Protein AF-X1PHY5-F1 (afdb_monomer_lite)

Sequence (281 aa):
RLGNITVAYDKQGNPVTTGDLEVGGAMTAWMRNTINPTLCSTVEYQPVMVHAGPFANIAVGQSSIIADRIGLKMFDYHVTESGFAADIGFEKFWNVKCRYSGLKPHVSVLTTTIRALKMHGGGPKVVAGLALPDAYTKEDLGLLEKGLANMLHHINTIRTSGINPVVCINRFHTDTDAEVAMVRKAAEAAGARCAVSTHWADGGDGALELADTVKEACEDSNDFQFLYPMEMKLRERVEKIAKVVYGADGVAWTPEAEAKAKTFESDGKYDEYATMMVKTH

Organism: NCBI:txid412755

Radius of gyration: 21.53 Å; chains: 1; bounding box: 54×42×60 Å

InterPro domains:
  IPR000559 Formate-tetrahydrofolate ligase, FTHFS [PF01268] (1-281)
  IPR027417 P-loop containing nucleoside triphosphate hydrolase [G3DSA:3.40.50.300] (10-232)
  IPR027417 P-loop containing nucleoside triphosphate hydrolase [SSF52540] (1-281)

Structure (mmCIF, N/CA/C/O backbone):
data_AF-X1PHY5-F1
#
_entry.id   AF-X1PHY5-F1
#
loop_
_atom_site.group_PDB
_atom_site.id
_atom_site.type_symbol
_atom_site.label_atom_id
_atom_site.label_alt_id
_atom_site.label_comp_id
_atom_site.label_asym_id
_atom_site.label_entity_id
_atom_site.label_seq_id
_atom_site.pdbx_PDB_ins_code
_atom_site.Cartn_x
_atom_site.Cartn_y
_atom_site.Cartn_z
_atom_site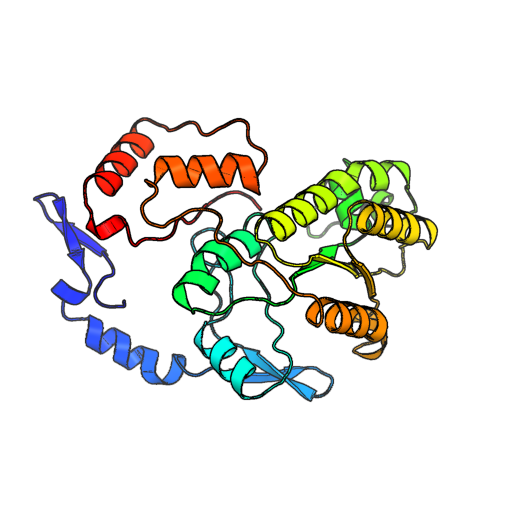.occupancy
_atom_site.B_iso_or_equiv
_atom_site.auth_seq_id
_atom_site.auth_comp_id
_atom_site.auth_asym_id
_atom_site.auth_atom_id
_atom_site.pdbx_PDB_model_num
ATOM 1 N N . ARG A 1 1 ? -20.293 3.542 13.534 1.00 92.69 1 ARG A N 1
ATOM 2 C CA . ARG A 1 1 ? -19.004 4.234 13.263 1.00 92.69 1 ARG A CA 1
ATOM 3 C C . ARG A 1 1 ? -19.095 5.723 13.569 1.00 92.69 1 ARG A C 1
ATOM 5 O O . ARG A 1 1 ? -18.454 6.130 14.519 1.00 92.69 1 ARG A O 1
ATOM 12 N N . LEU A 1 2 ? -19.895 6.513 12.836 1.00 96.75 2 LEU A N 1
ATOM 13 C CA . LEU A 1 2 ? -19.941 7.973 13.028 1.00 96.75 2 LEU A CA 1
ATOM 14 C C . LEU A 1 2 ? -20.319 8.410 14.445 1.00 96.75 2 LEU A C 1
ATOM 16 O O . LEU A 1 2 ? -19.783 9.415 14.872 1.00 96.75 2 LEU A O 1
ATOM 20 N N . GLY A 1 3 ? -21.168 7.664 15.162 1.00 97.25 3 GLY A N 1
ATOM 21 C CA . GLY A 1 3 ? -21.533 7.938 16.562 1.00 97.25 3 GLY A CA 1
ATOM 22 C C . GLY A 1 3 ? -20.483 7.544 17.611 1.00 97.25 3 GLY A C 1
ATOM 23 O O . GLY A 1 3 ? -20.624 7.912 18.765 1.00 97.25 3 GLY A O 1
ATOM 24 N N . ASN A 1 4 ? -19.424 6.824 17.227 1.00 95.12 4 ASN A N 1
ATOM 25 C CA . ASN A 1 4 ? -18.401 6.326 18.159 1.00 95.12 4 ASN A CA 1
ATOM 26 C C . ASN A 1 4 ? -17.113 7.165 18.097 1.00 95.12 4 ASN A C 1
ATOM 28 O O . ASN A 1 4 ? -16.064 6.723 18.558 1.00 95.12 4 ASN A O 1
ATOM 32 N N . ILE A 1 5 ? -17.150 8.331 17.446 1.00 96.56 5 ILE A N 1
ATOM 33 C CA . ILE A 1 5 ? -15.982 9.205 17.338 1.00 96.56 5 ILE A CA 1
ATOM 34 C C . ILE A 1 5 ? -15.863 9.964 18.655 1.00 96.56 5 ILE A C 1
ATOM 36 O O . ILE A 1 5 ? -16.736 10.764 18.979 1.00 96.56 5 ILE A O 1
ATOM 40 N N . THR A 1 6 ? -14.784 9.729 19.397 1.00 95.75 6 THR A N 1
ATOM 41 C CA . THR A 1 6 ? -14.442 10.526 20.580 1.00 95.75 6 THR A CA 1
ATOM 42 C C . THR A 1 6 ? -13.948 11.900 20.143 1.00 95.75 6 THR A C 1
ATOM 44 O O . THR A 1 6 ? -12.991 11.995 19.375 1.00 95.75 6 THR A O 1
ATOM 47 N N . VAL A 1 7 ? -14.584 12.962 20.638 1.00 97.38 7 VAL A N 1
ATOM 48 C CA . VAL A 1 7 ? -14.240 14.357 20.302 1.00 97.38 7 VAL A CA 1
ATOM 49 C C . VAL A 1 7 ? -13.662 15.130 21.484 1.00 97.38 7 VAL A C 1
ATOM 51 O O . VAL A 1 7 ? -12.952 16.111 21.283 1.00 97.38 7 VAL A O 1
ATOM 54 N N . ALA A 1 8 ? -13.943 14.692 22.712 1.00 97.19 8 ALA A N 1
ATOM 55 C CA . ALA A 1 8 ? -13.453 15.314 23.935 1.00 97.19 8 ALA A CA 1
ATOM 56 C C . ALA A 1 8 ? -13.409 14.302 25.089 1.00 97.19 8 ALA A C 1
ATOM 58 O O . ALA A 1 8 ? -13.838 13.157 24.943 1.00 97.19 8 ALA A O 1
ATOM 59 N N . TYR A 1 9 ? -12.909 14.753 26.238 1.00 95.75 9 TYR A N 1
ATOM 60 C CA . TYR A 1 9 ? -13.016 14.055 27.516 1.00 95.75 9 TYR A CA 1
ATOM 61 C C . TYR A 1 9 ? -13.660 14.996 28.537 1.00 95.75 9 TYR A C 1
ATOM 63 O O . TYR A 1 9 ? -13.366 16.195 28.535 1.00 95.75 9 TYR A O 1
ATOM 71 N N . ASP A 1 10 ? -14.555 14.475 29.376 1.00 95.81 10 ASP A N 1
ATOM 72 C CA . ASP A 1 10 ? -15.182 15.254 30.446 1.00 95.81 10 ASP A CA 1
ATOM 73 C C . ASP A 1 10 ? -14.200 15.538 31.606 1.00 95.81 10 ASP A C 1
ATOM 75 O O . ASP A 1 10 ? -13.035 15.131 31.592 1.00 95.81 10 ASP A O 1
ATOM 79 N N . LYS A 1 11 ? -14.659 16.249 32.645 1.00 96.50 11 LYS A N 1
ATOM 80 C CA . LYS A 1 11 ? -13.821 16.585 33.814 1.00 96.50 11 LYS A CA 1
ATOM 81 C C . LYS A 1 11 ? -13.428 15.362 34.652 1.00 96.50 11 LYS A C 1
ATOM 83 O O . LYS A 1 11 ? -12.548 15.476 35.502 1.00 96.50 11 LYS A O 1
ATOM 88 N N . GLN A 1 12 ? -14.092 14.230 34.445 1.00 95.19 12 GLN A N 1
ATOM 89 C CA . GLN A 1 12 ? -13.836 12.950 35.094 1.00 95.19 12 GLN A CA 1
ATOM 90 C C . GLN A 1 12 ? -12.949 12.038 34.227 1.00 95.19 12 GLN A C 1
ATOM 92 O O . GLN A 1 12 ? -12.536 10.979 34.693 1.00 95.19 12 GLN A O 1
ATOM 97 N N . GLY A 1 13 ? -12.608 12.458 33.003 1.00 90.12 13 GLY A N 1
ATOM 98 C CA . GLY A 1 13 ? -11.776 11.711 32.064 1.00 90.12 13 GLY A CA 1
ATOM 99 C C . GLY A 1 13 ? -12.540 10.707 31.197 1.00 90.12 13 GLY A C 1
ATOM 100 O O . GLY A 1 13 ? -11.903 9.920 30.497 1.00 90.12 13 GLY A O 1
ATOM 101 N N . ASN A 1 14 ? -13.877 10.719 31.201 1.00 91.94 14 ASN A N 1
ATOM 102 C CA . ASN A 1 14 ? -14.665 9.843 30.335 1.00 91.94 14 ASN A CA 1
ATOM 103 C C . ASN A 1 14 ? -14.700 10.393 28.902 1.00 91.94 14 ASN A C 1
ATOM 105 O O . ASN A 1 14 ? -14.777 11.612 28.719 1.00 91.94 14 ASN A O 1
ATOM 109 N N . PRO A 1 15 ? -14.655 9.530 27.871 1.00 93.81 15 PRO A N 1
ATOM 110 C CA . PRO A 1 15 ? -14.758 9.971 26.486 1.00 93.81 15 PRO A CA 1
ATOM 111 C C . PRO A 1 15 ? -16.150 10.545 26.199 1.00 93.81 15 PRO A C 1
ATOM 113 O O . PRO A 1 15 ? -17.153 9.918 26.520 1.00 93.81 15 PRO A O 1
ATOM 116 N N . VAL A 1 16 ? -16.195 11.699 25.535 1.00 97.44 16 VAL A N 1
ATOM 117 C CA . VAL A 1 16 ? -17.415 12.278 24.958 1.00 97.44 16 VAL A CA 1
ATOM 118 C C . VAL A 1 16 ? -17.423 11.970 23.468 1.00 97.44 16 VAL A C 1
ATOM 120 O O . VAL A 1 16 ? -16.520 12.383 22.728 1.00 97.44 16 VAL A O 1
ATOM 123 N N . THR A 1 17 ? -18.432 11.230 23.027 1.00 97.56 17 THR A N 1
ATOM 124 C CA . THR A 1 17 ? -18.594 10.794 21.642 1.00 97.56 17 THR A CA 1
ATOM 125 C C . THR A 1 17 ? -19.573 11.669 20.867 1.00 97.56 17 THR A C 1
ATOM 127 O O . THR A 1 17 ? -20.418 12.369 21.416 1.00 97.56 17 THR A O 1
ATOM 130 N N . THR A 1 18 ? -19.503 11.604 19.543 1.00 98.12 18 THR A N 1
ATOM 131 C CA . THR A 1 18 ? -20.517 12.176 18.643 1.00 98.12 18 THR A CA 1
ATOM 132 C C . THR A 1 18 ? -21.921 11.590 18.843 1.00 98.12 18 THR A C 1
ATOM 134 O O . THR A 1 18 ? -22.901 12.230 18.460 1.00 98.12 18 THR A O 1
ATOM 137 N N . GLY A 1 19 ? -22.035 10.385 19.412 1.00 97.62 19 GLY A N 1
ATOM 138 C CA . GLY A 1 19 ? -23.298 9.787 19.841 1.00 97.62 19 GLY A CA 1
ATOM 139 C C . GLY A 1 19 ? -23.888 10.496 21.058 1.00 97.62 19 GLY A C 1
ATOM 140 O O . GLY A 1 19 ? -25.067 10.831 21.030 1.00 97.62 19 GLY A O 1
ATOM 141 N N . ASP A 1 20 ? -23.058 10.816 22.055 1.00 97.69 20 ASP A N 1
ATOM 142 C CA . ASP A 1 20 ? -23.466 11.566 23.258 1.00 97.69 20 ASP A CA 1
ATOM 143 C C . ASP A 1 20 ? -23.930 12.992 22.924 1.00 97.69 20 ASP A C 1
ATOM 145 O O . ASP A 1 20 ? -24.753 13.573 23.624 1.00 97.69 20 ASP A O 1
ATOM 149 N N . LEU A 1 21 ? -23.412 13.554 21.827 1.00 98.00 21 LEU A N 1
ATOM 150 C CA . LEU A 1 21 ? -23.817 14.858 21.294 1.00 98.00 21 LEU A CA 1
ATOM 151 C C . LEU A 1 21 ? -25.035 14.787 20.357 1.00 98.00 21 LEU A C 1
ATOM 153 O O . LEU A 1 21 ? -25.426 15.809 19.802 1.00 98.00 21 LEU A O 1
ATOM 157 N N . GLU A 1 22 ? -25.588 13.596 20.116 1.00 97.88 22 GLU A N 1
ATOM 158 C CA . GLU A 1 22 ? -26.740 13.351 19.234 1.00 97.88 22 GLU A CA 1
ATOM 159 C C . GLU A 1 22 ? -26.558 13.827 17.774 1.00 97.88 22 GLU A C 1
ATOM 161 O O . GLU A 1 22 ? -27.515 13.961 17.011 1.00 97.88 22 GLU A O 1
ATOM 166 N N . VAL A 1 23 ? -25.314 14.022 17.317 1.00 98.00 23 VAL A N 1
ATOM 167 C CA . VAL A 1 23 ? -25.020 14.519 15.956 1.00 98.00 23 VAL A CA 1
ATOM 168 C C . VAL A 1 23 ? -24.783 13.410 14.927 1.00 98.00 23 VAL A C 1
ATOM 170 O O . VAL A 1 23 ? -24.731 13.677 13.725 1.00 98.00 23 VAL A O 1
ATOM 173 N N . GLY A 1 24 ? -24.671 12.148 15.354 1.00 96.56 24 GLY A N 1
ATOM 174 C CA . GLY A 1 24 ? -24.351 11.019 14.467 1.00 96.56 24 GLY A CA 1
ATOM 175 C C . GLY A 1 24 ? -25.337 10.826 13.302 1.00 96.56 24 GLY A C 1
ATOM 176 O O . GLY A 1 24 ? -24.924 10.489 12.188 1.00 96.56 24 GLY A O 1
ATOM 177 N N . GLY A 1 25 ? -26.630 11.087 13.525 1.00 96.88 25 GLY A N 1
ATOM 178 C CA . GLY A 1 25 ? -27.657 11.032 12.478 1.00 96.88 25 GLY A CA 1
ATOM 179 C C . GLY A 1 25 ? -27.473 12.125 11.423 1.00 96.88 25 GLY A C 1
ATOM 180 O O . GLY A 1 25 ? -27.470 11.834 10.226 1.00 96.88 25 GLY A O 1
ATOM 181 N N . ALA A 1 26 ? -27.219 13.362 11.859 1.00 97.56 26 ALA A N 1
ATOM 182 C CA . ALA A 1 26 ? -26.936 14.481 10.965 1.00 97.56 26 ALA A CA 1
ATOM 183 C C . ALA A 1 26 ? -25.662 14.234 10.140 1.00 97.56 26 ALA A C 1
ATOM 185 O O . ALA A 1 26 ? -25.687 14.383 8.920 1.00 97.56 26 ALA A O 1
ATOM 186 N N . MET A 1 27 ? -24.581 13.755 10.768 1.00 97.50 27 MET A N 1
ATOM 187 C CA . MET A 1 27 ? -23.355 13.360 10.058 1.00 97.50 27 MET A CA 1
ATOM 188 C C . MET A 1 27 ? -23.642 12.290 8.995 1.00 97.50 27 MET A C 1
ATOM 190 O O . MET A 1 27 ? -23.140 12.369 7.879 1.00 97.50 27 MET A O 1
ATOM 194 N N . THR A 1 28 ? -24.485 11.304 9.314 1.00 96.94 28 THR A N 1
ATOM 195 C CA . THR A 1 28 ? -24.869 10.247 8.366 1.00 96.94 28 THR A CA 1
ATOM 196 C C . THR A 1 28 ? -25.669 10.806 7.189 1.00 96.94 28 THR A C 1
ATOM 198 O O . THR A 1 28 ? -25.418 10.424 6.047 1.00 96.94 28 THR A O 1
ATOM 201 N N . ALA A 1 29 ? -26.588 11.745 7.436 1.00 97.25 29 ALA A N 1
ATOM 202 C CA . ALA A 1 29 ? -27.369 12.394 6.385 1.00 97.25 29 ALA A CA 1
ATOM 203 C C . ALA A 1 29 ? -26.477 13.135 5.373 1.00 97.25 29 ALA A C 1
ATOM 205 O O . ALA A 1 29 ? -26.705 13.030 4.168 1.00 97.25 29 ALA A O 1
ATOM 206 N N . TRP A 1 30 ? -25.415 13.798 5.843 1.00 95.69 30 TRP A N 1
ATOM 207 C CA . TRP A 1 30 ? -24.410 14.433 4.978 1.00 95.69 30 TRP A CA 1
ATOM 208 C C . TRP A 1 30 ? -23.642 13.430 4.107 1.00 95.69 30 TRP A C 1
ATOM 210 O O . TRP A 1 30 ? -23.270 13.745 2.979 1.00 95.69 30 TRP A O 1
ATOM 220 N N . MET A 1 31 ? -23.446 12.202 4.589 1.00 96.25 31 MET A N 1
ATOM 221 C CA . MET A 1 31 ? -22.749 11.146 3.847 1.00 96.25 31 MET A CA 1
ATOM 222 C C . MET A 1 31 ? -23.646 10.398 2.850 1.00 96.25 31 MET A C 1
ATOM 224 O O . MET A 1 31 ? -23.134 9.574 2.095 1.00 96.25 31 MET A O 1
ATOM 228 N N . ARG A 1 32 ? -24.962 10.665 2.817 1.00 95.25 32 ARG A N 1
ATOM 229 C CA . ARG A 1 32 ? -25.951 9.883 2.047 1.00 95.25 32 ARG A CA 1
ATOM 230 C C . ARG A 1 32 ? -25.576 9.692 0.579 1.00 95.25 32 ARG A C 1
ATOM 232 O O . ARG A 1 32 ? -25.719 8.589 0.066 1.00 95.25 32 ARG A O 1
ATOM 239 N N . ASN A 1 33 ? -25.146 10.754 -0.099 1.00 95.38 33 ASN A N 1
ATOM 240 C CA . ASN A 1 33 ? -24.755 10.666 -1.509 1.00 95.38 33 ASN A CA 1
ATOM 241 C C . ASN A 1 33 ? -23.283 10.272 -1.646 1.00 95.38 33 ASN A C 1
ATOM 243 O O . ASN A 1 33 ? -22.949 9.450 -2.494 1.00 95.38 33 ASN A O 1
ATOM 247 N N . THR A 1 34 ? -22.439 10.805 -0.760 1.00 95.38 34 THR A N 1
ATOM 248 C CA . THR A 1 34 ? -20.987 10.590 -0.710 1.00 95.38 34 THR A CA 1
ATOM 249 C C . THR A 1 34 ? -20.593 9.148 -0.409 1.00 95.38 34 THR A C 1
ATOM 251 O O . THR A 1 34 ? -19.429 8.818 -0.542 1.00 95.38 34 THR A O 1
ATOM 254 N N . ILE A 1 35 ? -21.519 8.288 0.021 1.00 96.06 35 ILE A N 1
ATOM 255 C CA . ILE A 1 35 ? -21.265 6.857 0.228 1.00 96.06 35 ILE A CA 1
ATOM 256 C C . ILE A 1 35 ? -21.181 6.062 -1.087 1.00 96.06 35 ILE A C 1
ATOM 258 O O . ILE A 1 35 ? -20.691 4.931 -1.082 1.00 96.06 35 ILE A O 1
ATOM 262 N N . ASN A 1 36 ? -21.679 6.624 -2.194 1.00 96.62 36 ASN A N 1
ATOM 263 C CA . ASN A 1 36 ? -21.715 5.957 -3.491 1.00 96.62 36 ASN A CA 1
ATOM 264 C C . ASN A 1 36 ? -20.408 6.213 -4.263 1.00 96.62 36 ASN A C 1
ATOM 266 O O . ASN A 1 36 ? -20.057 7.377 -4.479 1.00 96.62 36 ASN A O 1
ATOM 270 N N . PRO A 1 37 ? -19.706 5.163 -4.734 1.00 97.56 37 PRO A N 1
ATOM 271 C CA . PRO A 1 37 ? -18.533 5.333 -5.584 1.00 97.56 37 PRO A CA 1
ATOM 272 C C . PRO A 1 37 ? -18.835 6.094 -6.875 1.00 97.56 37 PRO A C 1
ATOM 274 O O . PRO A 1 37 ? -19.882 5.895 -7.490 1.00 97.56 37 PRO A O 1
ATOM 277 N N . THR A 1 38 ? -17.895 6.937 -7.308 1.00 97.56 38 THR A N 1
ATOM 278 C CA . THR A 1 38 ? -17.984 7.612 -8.608 1.00 97.56 38 THR A CA 1
ATOM 279 C C . THR A 1 38 ? -17.392 6.707 -9.681 1.00 97.56 38 THR A C 1
ATOM 281 O O . THR A 1 38 ? -16.234 6.306 -9.567 1.00 97.56 38 THR A O 1
ATOM 284 N N . LEU A 1 39 ? -18.183 6.379 -10.706 1.00 96.81 39 LEU A N 1
ATOM 285 C CA . LEU A 1 39 ? -17.717 5.634 -11.874 1.00 96.81 39 LEU A CA 1
ATOM 286 C C . LEU A 1 39 ? -17.136 6.605 -12.908 1.00 96.81 39 LEU A C 1
ATOM 288 O O . LEU A 1 39 ? -17.829 7.490 -13.405 1.00 96.81 39 LEU A O 1
ATOM 292 N N . CYS A 1 40 ? -15.869 6.397 -13.225 1.00 97.19 40 CYS A N 1
ATOM 293 C CA . CYS A 1 40 ? -15.086 7.078 -14.245 1.00 97.19 40 CYS A CA 1
ATOM 294 C C . CYS A 1 40 ? -14.574 6.043 -15.261 1.00 97.19 40 CYS A C 1
ATOM 296 O O . CYS A 1 40 ? -14.901 4.855 -15.178 1.00 97.19 40 CYS A O 1
ATOM 298 N N . SER A 1 41 ? -13.726 6.476 -16.192 1.00 97.50 41 SER A N 1
ATOM 299 C CA . SER A 1 41 ? -12.978 5.577 -17.066 1.00 97.50 41 SER A CA 1
ATOM 300 C C . SER A 1 41 ? -11.499 5.945 -17.129 1.00 97.50 41 SER A C 1
ATOM 302 O O . SER A 1 41 ? -11.120 7.090 -16.874 1.00 97.50 41 SER A O 1
ATOM 304 N N . THR A 1 42 ? -10.668 4.975 -17.499 1.00 97.88 42 THR A N 1
ATOM 305 C CA . THR A 1 42 ? -9.303 5.222 -17.981 1.00 97.88 42 THR A CA 1
ATOM 306 C C . THR A 1 42 ? -9.337 5.972 -19.325 1.00 97.88 42 THR A C 1
ATOM 308 O O . THR A 1 42 ? -10.402 6.182 -19.919 1.00 97.88 42 THR A O 1
ATOM 311 N N . VAL A 1 43 ? -8.157 6.335 -19.838 1.00 97.12 43 VAL A N 1
ATOM 312 C CA . VAL A 1 43 ? -7.986 6.886 -21.197 1.00 97.12 43 VAL A CA 1
ATOM 313 C C . VAL A 1 43 ? -8.333 5.885 -22.310 1.00 97.12 43 VAL A C 1
ATOM 315 O O . VAL A 1 43 ? -8.620 6.297 -23.427 1.00 97.12 43 VAL A O 1
ATOM 318 N N . GLU A 1 44 ? -8.364 4.591 -21.987 1.00 97.62 44 GLU A N 1
ATOM 319 C CA . GLU A 1 44 ? -8.729 3.480 -22.878 1.00 97.62 44 GLU A CA 1
ATOM 320 C C . GLU A 1 44 ? -10.127 2.913 -22.567 1.00 97.62 44 GLU A C 1
ATOM 322 O O . GLU A 1 44 ? -10.496 1.828 -23.011 1.00 97.62 44 GLU A O 1
ATOM 327 N N . TYR A 1 45 ? -10.941 3.674 -21.828 1.00 97.12 45 TYR A N 1
ATOM 328 C CA . TYR A 1 45 ? -12.350 3.390 -21.546 1.00 97.12 45 TYR A CA 1
ATOM 329 C C . TYR A 1 45 ? -12.645 2.174 -20.651 1.00 97.12 45 TYR A C 1
ATOM 331 O O . TYR A 1 45 ? -13.808 1.784 -20.522 1.00 97.12 45 TYR A O 1
ATOM 339 N N . GLN A 1 46 ? -11.656 1.612 -19.951 1.00 97.19 46 GLN A N 1
ATOM 340 C CA . GLN A 1 46 ? -11.925 0.649 -18.879 1.00 97.19 46 GLN A CA 1
ATOM 341 C C . GLN A 1 46 ? -12.574 1.359 -17.674 1.00 97.19 46 GLN A C 1
ATOM 343 O O . GLN A 1 46 ? -12.202 2.492 -17.353 1.00 97.19 46 GLN A O 1
ATOM 348 N N . PRO A 1 47 ? -13.544 0.727 -16.991 1.00 97.38 47 PRO A N 1
ATOM 349 C CA . PRO A 1 47 ? -14.256 1.335 -15.870 1.00 97.38 47 PRO A CA 1
ATOM 350 C C . PRO A 1 47 ? -13.350 1.506 -14.643 1.00 97.38 47 PRO A C 1
ATOM 352 O O . PRO A 1 47 ? -12.643 0.583 -14.247 1.00 97.38 47 PRO A O 1
ATOM 355 N N . VAL A 1 48 ? -13.419 2.673 -13.996 1.00 97.94 48 VAL A N 1
ATOM 356 C CA . VAL A 1 48 ? -12.646 2.996 -12.784 1.00 97.94 48 VAL A CA 1
ATOM 357 C C . VAL A 1 48 ? -13.572 3.547 -11.712 1.00 97.94 48 VAL A C 1
ATOM 359 O O . VAL A 1 48 ? -14.302 4.504 -11.950 1.00 97.94 48 VAL A O 1
ATOM 362 N N . MET A 1 49 ? -13.519 2.993 -10.503 1.00 97.56 49 MET A N 1
ATOM 363 C CA . MET A 1 49 ? -14.219 3.562 -9.351 1.00 97.56 49 MET A CA 1
ATOM 364 C C . MET A 1 49 ? -13.285 4.453 -8.535 1.00 97.56 49 MET A C 1
ATOM 366 O O . MET A 1 49 ? -12.312 3.974 -7.958 1.00 97.56 49 MET A O 1
ATOM 370 N N . VAL A 1 50 ? -13.621 5.738 -8.424 1.00 97.94 50 VAL A N 1
ATOM 371 C CA . VAL A 1 50 ? -12.913 6.697 -7.564 1.00 97.94 50 VAL A CA 1
ATOM 372 C C . VAL A 1 50 ? -13.775 6.988 -6.342 1.00 97.94 50 VAL A C 1
ATOM 374 O O . VAL A 1 50 ? -14.872 7.542 -6.455 1.00 97.94 50 VAL A O 1
ATOM 377 N N . HIS A 1 51 ? -13.317 6.570 -5.157 1.00 98.19 51 HIS A N 1
ATOM 378 C CA . HIS A 1 51 ? -14.108 6.717 -3.937 1.00 98.19 51 HIS A CA 1
ATOM 379 C C . HIS A 1 51 ? -13.283 6.641 -2.648 1.00 98.19 51 HIS A C 1
ATOM 381 O O . HIS A 1 51 ? -12.698 5.599 -2.336 1.00 98.19 51 HIS A O 1
ATOM 387 N N . ALA A 1 52 ? -13.351 7.720 -1.858 1.00 96.19 52 ALA A N 1
ATOM 388 C CA . ALA A 1 52 ? -12.540 7.975 -0.665 1.00 96.19 52 ALA A CA 1
ATOM 389 C C . ALA A 1 52 ? -11.021 8.034 -0.937 1.00 96.19 52 ALA A C 1
ATOM 391 O O . ALA A 1 52 ? -10.518 7.498 -1.918 1.00 96.19 52 ALA A O 1
ATOM 392 N N . GLY A 1 53 ? -10.286 8.708 -0.051 1.00 95.31 53 GLY A N 1
ATOM 393 C CA . GLY A 1 53 ? -8.834 8.875 -0.163 1.00 95.31 53 GLY A CA 1
ATOM 394 C C . GLY A 1 53 ? -8.210 9.296 1.168 1.00 95.31 53 GLY A C 1
ATOM 395 O O . GLY A 1 53 ? -7.766 10.434 1.300 1.00 95.31 53 GLY A O 1
ATOM 396 N N . PRO A 1 54 ? -8.252 8.438 2.203 1.00 96.62 54 PRO A N 1
ATOM 397 C CA . PRO A 1 54 ? -7.632 8.737 3.487 1.00 96.62 54 PRO A CA 1
ATOM 398 C C . PRO A 1 54 ? -6.102 8.722 3.373 1.00 96.62 54 PRO A C 1
ATOM 400 O O . PRO A 1 54 ? -5.539 7.999 2.554 1.00 96.62 54 PRO A O 1
ATOM 403 N N . PHE A 1 55 ? -5.417 9.456 4.251 1.00 95.25 55 PHE A N 1
ATOM 404 C CA . PHE A 1 55 ? -3.960 9.374 4.353 1.00 95.25 55 PHE A CA 1
ATOM 405 C C . PHE A 1 55 ? -3.479 7.949 4.663 1.00 95.25 55 PHE A C 1
ATOM 407 O O . PHE A 1 55 ? -4.104 7.229 5.439 1.00 95.25 55 PHE A O 1
ATOM 414 N N . ALA A 1 56 ? -2.318 7.575 4.127 1.00 92.31 56 ALA A N 1
ATOM 415 C CA . ALA A 1 56 ? -1.692 6.280 4.388 1.00 92.31 56 ALA A CA 1
ATOM 416 C C . ALA A 1 56 ? -0.841 6.244 5.670 1.00 92.31 56 ALA A C 1
ATOM 418 O O . ALA A 1 56 ? -0.426 5.170 6.085 1.00 92.31 56 ALA A O 1
ATOM 419 N N . ASN A 1 57 ? -0.583 7.378 6.337 1.00 90.81 57 ASN A N 1
ATOM 420 C CA . ASN A 1 57 ? 0.126 7.404 7.625 1.00 90.81 57 ASN A CA 1
ATOM 421 C C . ASN A 1 57 ? -0.843 7.242 8.812 1.00 90.81 57 ASN A C 1
ATOM 423 O O . ASN A 1 57 ? -0.855 6.199 9.451 1.00 90.81 57 ASN A O 1
ATOM 427 N N . ILE A 1 58 ? -1.695 8.226 9.087 1.00 94.25 58 ILE A N 1
ATOM 428 C CA . ILE A 1 58 ? -2.624 8.236 10.226 1.00 94.25 58 ILE A CA 1
ATOM 429 C C . ILE A 1 58 ? -3.920 7.455 9.962 1.00 94.25 58 ILE A C 1
ATOM 431 O O . ILE A 1 58 ? -4.754 7.328 10.853 1.00 94.25 58 ILE A O 1
ATOM 435 N N . ALA A 1 59 ? -4.110 6.947 8.742 1.00 95.19 59 ALA A N 1
ATOM 436 C CA . ALA A 1 59 ? -5.263 6.148 8.349 1.00 95.19 59 ALA A CA 1
ATOM 437 C C . ALA A 1 59 ? -4.845 5.022 7.384 1.00 95.19 59 ALA A C 1
ATOM 439 O O . ALA A 1 59 ? -3.662 4.691 7.282 1.00 95.19 59 ALA A O 1
ATOM 440 N N . VAL A 1 60 ? -5.833 4.384 6.745 1.00 94.19 60 VAL A N 1
ATOM 441 C CA . VAL A 1 60 ? -5.654 3.135 5.987 1.00 94.19 60 VAL A CA 1
ATOM 442 C C . VAL A 1 60 ? -4.883 3.344 4.673 1.00 94.19 60 VAL A C 1
ATOM 444 O O . VAL A 1 60 ? -4.058 2.507 4.329 1.00 94.19 60 VAL A O 1
ATOM 447 N N . GLY A 1 61 ? -5.072 4.476 3.983 1.00 96.12 61 GLY A N 1
ATOM 448 C CA . GLY A 1 61 ? -4.387 4.766 2.718 1.00 96.12 61 GLY A CA 1
ATOM 449 C C . GLY A 1 61 ? -4.993 4.129 1.465 1.00 96.12 61 GLY A C 1
ATOM 450 O O . GLY A 1 61 ? -4.289 4.021 0.467 1.00 96.12 61 GLY A O 1
ATOM 451 N N . GLN A 1 62 ? -6.250 3.677 1.490 1.00 97.44 62 GLN A N 1
ATOM 452 C CA . GLN A 1 62 ? -6.910 3.056 0.333 1.00 97.44 62 GLN A CA 1
ATOM 453 C C . GLN A 1 62 ? -8.281 3.657 0.040 1.00 97.44 62 GLN A C 1
ATOM 455 O O . GLN A 1 62 ? -8.943 4.228 0.912 1.00 97.44 62 GLN A O 1
ATOM 460 N N . SER A 1 63 ? -8.738 3.405 -1.186 1.00 97.94 63 SER A N 1
ATOM 461 C CA . SER A 1 63 ? -10.127 3.556 -1.608 1.00 97.94 63 SER A CA 1
ATOM 462 C C . SER A 1 63 ? -11.096 2.769 -0.713 1.00 97.94 63 SER A C 1
ATOM 464 O O . SER A 1 63 ? -10.726 1.862 0.045 1.00 97.94 63 SER A O 1
ATOM 466 N N . SER A 1 64 ? -12.376 3.115 -0.797 1.00 98.25 64 SER A N 1
ATOM 467 C CA . SER A 1 64 ? -13.411 2.522 0.049 1.00 98.25 64 SER A CA 1
ATOM 468 C C . SER A 1 64 ? -13.595 1.008 -0.155 1.00 98.25 64 SER A C 1
ATOM 470 O O . SER A 1 64 ? -13.556 0.507 -1.275 1.00 98.25 64 SER A O 1
ATOM 472 N N . ILE A 1 65 ? -13.984 0.312 0.917 1.00 98.31 65 ILE A N 1
ATOM 473 C CA . ILE A 1 65 ? -14.462 -1.084 0.860 1.00 98.31 65 ILE A CA 1
ATOM 474 C C . ILE A 1 65 ? -15.716 -1.226 -0.024 1.00 98.31 65 ILE A C 1
ATOM 476 O O . ILE A 1 65 ? -15.957 -2.281 -0.601 1.00 98.31 65 ILE A O 1
ATOM 480 N N . ILE A 1 66 ? -16.536 -0.175 -0.124 1.00 98.19 66 ILE A N 1
ATOM 481 C CA . ILE A 1 66 ? -17.768 -0.185 -0.926 1.00 98.19 66 ILE A CA 1
ATOM 482 C C . ILE A 1 66 ? -17.433 -0.334 -2.414 1.00 98.19 66 ILE A C 1
ATOM 484 O O . ILE A 1 66 ? -18.021 -1.182 -3.076 1.00 98.19 66 ILE A O 1
ATOM 488 N N . ALA A 1 67 ? -16.459 0.437 -2.908 1.00 98.12 67 ALA A N 1
ATOM 489 C CA . ALA A 1 67 ? -15.987 0.351 -4.288 1.00 98.12 67 ALA A CA 1
ATOM 490 C C . ALA A 1 67 ? -15.438 -1.044 -4.611 1.00 98.12 67 ALA A C 1
ATOM 492 O O . ALA A 1 67 ? -15.827 -1.622 -5.620 1.00 98.12 67 ALA A O 1
ATOM 493 N N . ASP A 1 68 ? -14.632 -1.632 -3.721 1.00 98.00 68 ASP A N 1
ATOM 494 C CA . ASP A 1 68 ? -14.106 -2.985 -3.943 1.00 98.00 68 ASP A CA 1
ATOM 495 C C . ASP A 1 68 ? -15.208 -4.039 -4.004 1.00 98.00 68 ASP A C 1
ATOM 497 O O . ASP A 1 68 ? -15.195 -4.911 -4.867 1.00 98.00 68 ASP A O 1
ATOM 501 N N . ARG A 1 69 ? -16.197 -3.955 -3.107 1.00 97.94 69 ARG A N 1
ATOM 502 C CA . ARG A 1 69 ? -17.328 -4.891 -3.102 1.00 97.94 69 ARG A CA 1
ATOM 503 C C . ARG A 1 69 ? -18.162 -4.792 -4.371 1.00 97.94 69 ARG A C 1
ATOM 505 O O . ARG A 1 69 ? -18.648 -5.816 -4.833 1.00 97.94 69 ARG A O 1
ATOM 512 N N . ILE A 1 70 ? -18.347 -3.588 -4.906 1.00 97.56 70 ILE A N 1
ATOM 513 C CA . ILE A 1 70 ? -19.058 -3.387 -6.170 1.00 97.56 70 ILE A CA 1
ATOM 514 C C . ILE A 1 70 ? -18.219 -3.939 -7.328 1.00 97.56 70 ILE A C 1
ATOM 516 O O . ILE A 1 70 ? -18.729 -4.747 -8.098 1.00 97.56 70 ILE A O 1
ATOM 520 N N . GLY A 1 71 ? -16.929 -3.595 -7.403 1.00 97.00 71 GLY A N 1
ATOM 521 C CA . GLY A 1 71 ? -16.020 -4.072 -8.452 1.00 97.00 71 GLY A CA 1
ATOM 522 C C . GLY A 1 71 ? -15.946 -5.592 -8.531 1.00 97.00 71 GLY A C 1
ATOM 523 O O . GLY A 1 71 ? -16.204 -6.162 -9.586 1.00 97.00 71 GLY A O 1
ATOM 524 N N . LEU A 1 72 ? -15.747 -6.256 -7.391 1.00 97.31 72 LEU A N 1
ATOM 525 C CA . LEU A 1 72 ? -15.706 -7.721 -7.285 1.00 97.31 72 LEU A CA 1
ATOM 526 C C . LEU A 1 72 ? -17.037 -8.422 -7.606 1.00 97.31 72 LEU A C 1
ATOM 528 O O . LEU A 1 72 ? -17.077 -9.646 -7.704 1.00 97.31 72 LEU A O 1
ATOM 532 N N . LYS A 1 73 ? -18.151 -7.687 -7.698 1.00 97.44 73 LYS A N 1
ATOM 533 C CA . LYS A 1 73 ? -19.445 -8.230 -8.145 1.00 97.44 73 LYS A CA 1
ATOM 534 C C . LYS A 1 73 ? -19.733 -7.958 -9.614 1.00 97.44 73 LYS A C 1
ATOM 536 O O . LYS A 1 73 ? -20.618 -8.606 -10.163 1.00 97.44 73 LYS A O 1
ATOM 541 N N . MET A 1 74 ? -19.031 -7.007 -10.220 1.00 97.06 74 MET A N 1
ATOM 542 C CA . MET A 1 74 ? -19.250 -6.583 -11.600 1.00 97.06 74 MET A CA 1
ATOM 543 C C . MET A 1 74 ? -18.222 -7.156 -12.576 1.00 97.06 74 MET A C 1
ATOM 545 O O . MET A 1 74 ? -18.538 -7.279 -13.755 1.00 97.06 74 MET A O 1
ATOM 549 N N . PHE A 1 75 ? -17.017 -7.485 -12.106 1.00 96.44 75 PHE A N 1
ATOM 550 C CA . PHE A 1 75 ? -15.888 -7.855 -12.957 1.00 96.44 75 PHE A CA 1
ATOM 551 C C . PHE A 1 75 ? -15.135 -9.064 -12.403 1.00 96.44 75 PHE A C 1
ATOM 553 O O . PHE A 1 75 ? -15.093 -9.275 -11.190 1.00 96.44 75 PHE A O 1
ATOM 560 N N . ASP A 1 76 ? -14.491 -9.811 -13.299 1.00 96.06 76 ASP A N 1
ATOM 561 C CA . ASP A 1 76 ? -13.678 -10.979 -12.941 1.00 96.06 76 ASP A CA 1
ATOM 562 C C . ASP A 1 76 ? -12.366 -10.579 -12.244 1.00 96.06 76 ASP A C 1
ATOM 564 O O . ASP A 1 76 ? -11.880 -11.285 -11.362 1.00 96.06 76 ASP A O 1
ATOM 568 N N . TYR A 1 77 ? -11.821 -9.409 -12.596 1.00 97.38 77 TYR A N 1
ATOM 569 C CA . TYR A 1 77 ? -10.622 -8.832 -11.991 1.00 97.38 77 TYR A CA 1
ATOM 570 C C . TYR A 1 77 ? -10.925 -7.435 -11.449 1.00 97.38 77 TYR A C 1
ATOM 572 O O . TYR A 1 77 ? -11.436 -6.571 -12.161 1.00 97.38 77 TYR A O 1
ATOM 580 N N . HIS A 1 78 ? -10.566 -7.203 -10.185 1.00 97.69 78 HIS A N 1
ATOM 581 C CA . HIS A 1 78 ? -10.648 -5.897 -9.531 1.00 97.69 78 HIS A CA 1
ATOM 582 C C . HIS A 1 78 ? -9.258 -5.478 -9.059 1.00 97.69 78 HIS A C 1
ATOM 584 O O . HIS A 1 78 ? -8.698 -6.087 -8.146 1.00 97.69 78 HIS A O 1
ATOM 590 N N . VAL A 1 79 ? -8.702 -4.441 -9.686 1.00 98.19 79 VAL A N 1
ATOM 591 C CA . VAL A 1 79 ? -7.393 -3.882 -9.330 1.00 98.19 79 VAL A CA 1
ATOM 592 C C . VAL A 1 79 ? -7.602 -2.694 -8.392 1.00 98.19 79 VAL A C 1
ATOM 594 O O . VAL A 1 79 ? -8.360 -1.774 -8.689 1.00 98.19 79 VAL A O 1
ATOM 597 N N . THR A 1 80 ? -6.922 -2.712 -7.248 1.00 98.19 80 THR A N 1
ATOM 598 C CA . THR A 1 80 ? -6.888 -1.606 -6.283 1.00 98.19 80 THR A CA 1
ATOM 599 C C . THR A 1 80 ? -5.462 -1.404 -5.795 1.00 98.19 80 THR A C 1
ATOM 601 O O . THR A 1 80 ? -4.633 -2.307 -5.864 1.00 98.19 80 THR A O 1
ATOM 604 N N . GLU A 1 81 ? -5.191 -0.231 -5.239 1.00 98.06 81 GLU A N 1
ATOM 605 C CA . GLU A 1 81 ? -3.884 0.134 -4.704 1.00 98.06 81 GLU A CA 1
ATOM 606 C C . GLU A 1 81 ? -3.958 0.560 -3.233 1.00 98.06 81 GLU A C 1
ATOM 608 O O . GLU A 1 81 ? -5.034 0.648 -2.626 1.00 98.06 81 GLU A O 1
ATOM 613 N N . SER A 1 82 ? -2.785 0.798 -2.650 1.00 95.62 82 SER A N 1
ATOM 614 C CA . SER A 1 82 ? -2.616 1.410 -1.335 1.00 95.62 82 SER A CA 1
ATOM 615 C C . SER A 1 82 ? -1.531 2.474 -1.397 1.00 95.62 82 SER A C 1
ATOM 617 O O . SER A 1 82 ? -0.534 2.292 -2.086 1.00 95.62 82 SER A O 1
ATOM 619 N N . GLY A 1 83 ? -1.716 3.571 -0.665 1.00 95.00 83 GLY A N 1
ATOM 620 C CA . GLY A 1 83 ? -0.718 4.632 -0.570 1.00 95.00 83 GLY A CA 1
ATOM 621 C C . GLY A 1 83 ? 0.539 4.192 0.187 1.00 95.00 83 GLY A C 1
ATOM 622 O O . GLY A 1 83 ? 0.453 3.412 1.134 1.00 95.00 83 GLY A O 1
ATOM 623 N N . PHE A 1 84 ? 1.684 4.768 -0.189 1.00 96.00 84 PHE A N 1
ATOM 624 C CA . PHE A 1 84 ? 3.033 4.359 0.241 1.00 96.00 84 PHE A CA 1
ATOM 625 C C . PHE A 1 84 ? 3.404 2.923 -0.172 1.00 96.00 84 PHE A C 1
ATOM 627 O O . PHE A 1 84 ? 2.714 2.290 -0.963 1.00 96.00 84 PHE A O 1
ATOM 634 N N . ALA A 1 85 ? 4.554 2.441 0.301 1.00 95.50 85 ALA A N 1
ATOM 635 C CA . ALA A 1 85 ? 5.097 1.135 -0.051 1.00 95.50 85 ALA A CA 1
ATOM 636 C C . ALA A 1 85 ? 4.446 -0.006 0.754 1.00 95.50 85 ALA A C 1
ATOM 638 O O . ALA A 1 85 ? 3.515 0.193 1.543 1.00 95.50 85 ALA A O 1
ATOM 639 N N . ALA A 1 86 ? 4.935 -1.232 0.550 1.00 97.56 86 ALA A N 1
ATOM 640 C CA . ALA A 1 86 ? 4.332 -2.418 1.147 1.00 97.56 86 ALA A CA 1
ATOM 641 C C . ALA A 1 86 ? 4.446 -2.474 2.686 1.00 97.56 86 ALA A C 1
ATOM 643 O O . ALA A 1 86 ? 3.640 -3.130 3.343 1.00 97.56 86 ALA A O 1
ATOM 644 N N . ASP A 1 87 ? 5.401 -1.757 3.277 1.00 97.19 87 ASP A N 1
ATOM 645 C CA . ASP A 1 87 ? 5.560 -1.658 4.730 1.00 97.19 87 ASP A CA 1
ATOM 646 C C . ASP A 1 87 ? 4.467 -0.804 5.397 1.00 97.19 87 ASP A C 1
ATOM 648 O O . ASP A 1 87 ? 4.192 -0.974 6.581 1.00 97.19 87 ASP A O 1
ATOM 652 N N . ILE A 1 88 ? 3.802 0.092 4.664 1.00 97.12 88 ILE A N 1
ATOM 653 C CA . ILE A 1 88 ? 2.717 0.916 5.216 1.00 97.12 88 ILE A CA 1
ATOM 654 C C . ILE A 1 88 ? 1.391 0.614 4.524 1.00 97.12 88 ILE A C 1
ATOM 656 O O . ILE A 1 88 ? 0.433 0.196 5.173 1.00 97.12 88 ILE A O 1
ATOM 660 N N . GLY A 1 89 ? 1.317 0.832 3.213 1.00 97.06 89 GLY A N 1
ATOM 661 C CA . GLY A 1 89 ? 0.082 0.707 2.448 1.00 97.06 89 GLY A CA 1
ATOM 662 C C . GLY A 1 89 ? -0.427 -0.724 2.413 1.00 97.06 89 GLY A C 1
ATOM 663 O O . GLY A 1 89 ? -1.569 -0.987 2.794 1.00 97.06 89 GLY A O 1
ATOM 664 N N . PHE A 1 90 ? 0.431 -1.656 1.991 1.00 98.00 90 PHE A N 1
ATOM 665 C CA . PHE A 1 90 ? 0.065 -3.071 1.931 1.00 98.00 90 PHE A CA 1
ATOM 666 C C . PHE A 1 90 ? -0.156 -3.659 3.326 1.00 98.00 90 PHE A C 1
ATOM 668 O O . PHE A 1 90 ? -1.142 -4.360 3.514 1.00 98.00 90 PHE A O 1
ATOM 675 N N . GLU A 1 91 ? 0.678 -3.336 4.321 1.00 98.19 91 GLU A N 1
ATOM 676 C CA . GLU A 1 91 ? 0.469 -3.769 5.714 1.00 98.19 91 GLU A CA 1
ATOM 677 C C . GLU A 1 91 ? -0.928 -3.386 6.227 1.00 98.19 91 GLU A C 1
ATOM 679 O O . GLU A 1 91 ? -1.645 -4.228 6.769 1.00 98.19 91 GLU A O 1
ATOM 684 N N . LYS A 1 92 ? -1.376 -2.154 5.966 1.00 98.12 92 LYS A N 1
ATOM 685 C CA . LYS A 1 92 ? -2.715 -1.692 6.361 1.00 98.12 92 LYS A CA 1
ATOM 686 C C . LYS A 1 92 ? -3.821 -2.293 5.509 1.00 98.12 92 LYS A C 1
ATOM 688 O O . LYS A 1 92 ? -4.897 -2.607 6.025 1.00 98.12 92 LYS A O 1
ATOM 693 N N . PHE A 1 93 ? -3.580 -2.494 4.217 1.00 98.25 93 PHE A N 1
ATOM 694 C CA . PHE A 1 93 ? -4.511 -3.218 3.357 1.00 98.25 93 PHE A CA 1
ATOM 695 C C . PHE A 1 93 ? -4.743 -4.629 3.902 1.00 98.25 93 PHE A C 1
ATOM 697 O O . PHE A 1 93 ? -5.885 -5.046 4.093 1.00 98.25 93 PHE A O 1
ATOM 704 N N . TRP A 1 94 ? -3.651 -5.313 4.225 1.00 97.81 94 TRP A N 1
ATOM 705 C CA . TRP A 1 94 ? -3.594 -6.660 4.759 1.00 97.81 94 TRP A CA 1
ATOM 706 C C . TRP A 1 94 ? -4.261 -6.765 6.134 1.00 97.81 94 TRP A C 1
ATOM 708 O O . TRP A 1 94 ? -5.235 -7.499 6.284 1.00 97.81 94 TRP A O 1
ATOM 718 N N . ASN A 1 95 ? -3.793 -6.022 7.138 1.00 97.88 95 ASN A N 1
ATOM 719 C CA . ASN A 1 95 ? -4.210 -6.224 8.529 1.00 97.88 95 ASN A CA 1
ATOM 720 C C . ASN A 1 95 ? -5.459 -5.434 8.938 1.00 97.88 95 ASN A C 1
ATOM 722 O O . ASN A 1 95 ? -6.082 -5.774 9.950 1.00 97.88 95 ASN A O 1
ATOM 726 N N . VAL A 1 96 ? -5.853 -4.419 8.158 1.00 97.50 96 VAL A N 1
ATOM 727 C CA . VAL A 1 96 ? -6.983 -3.532 8.476 1.00 97.50 96 VAL A CA 1
ATOM 728 C C . VAL A 1 96 ? -8.098 -3.636 7.439 1.00 97.50 96 VAL A C 1
ATOM 730 O O . VAL A 1 96 ? -9.223 -4.011 7.780 1.00 97.50 96 VAL A O 1
ATOM 733 N N . LYS A 1 97 ? -7.826 -3.316 6.167 1.00 97.94 97 LYS A N 1
ATOM 734 C CA . LYS A 1 97 ? -8.881 -3.247 5.140 1.00 97.94 97 LYS A CA 1
ATOM 735 C C . LYS A 1 97 ? -9.454 -4.627 4.816 1.00 97.94 97 LYS A C 1
ATOM 737 O O . LYS A 1 97 ? -10.676 -4.782 4.826 1.00 97.94 97 LYS A O 1
ATOM 742 N N . CYS A 1 98 ? -8.614 -5.636 4.590 1.00 98.00 98 CYS A N 1
ATOM 743 C CA . CYS A 1 98 ? -9.053 -7.019 4.362 1.00 98.00 98 CYS A CA 1
ATOM 744 C C . CYS A 1 98 ? -9.831 -7.553 5.569 1.00 98.00 98 CYS A C 1
ATOM 746 O O . CYS A 1 98 ? -10.920 -8.102 5.415 1.00 98.00 98 CYS A O 1
ATOM 748 N N . ARG A 1 99 ? -9.345 -7.277 6.787 1.00 96.12 99 ARG A N 1
ATOM 749 C CA . ARG A 1 99 ? -10.012 -7.676 8.034 1.00 96.12 99 ARG A CA 1
ATOM 750 C C . ARG A 1 99 ? -11.425 -7.113 8.158 1.00 96.12 99 ARG A C 1
ATOM 752 O O . ARG A 1 99 ? -12.355 -7.861 8.435 1.00 96.12 99 ARG A O 1
ATOM 759 N N . TYR A 1 100 ? -11.609 -5.813 7.930 1.00 96.19 100 TYR A N 1
ATOM 760 C CA . TYR A 1 100 ? -12.932 -5.190 8.049 1.00 96.19 100 TYR A CA 1
ATOM 761 C C . TYR A 1 100 ? -13.850 -5.442 6.852 1.00 96.19 100 TYR A C 1
ATOM 763 O O . TYR A 1 100 ? -15.072 -5.375 6.990 1.00 96.19 100 TYR A O 1
ATOM 771 N N . SER A 1 101 ? -13.291 -5.688 5.669 1.00 97.25 101 SER A N 1
ATOM 772 C CA . SER A 1 101 ? -14.086 -5.953 4.469 1.00 97.25 101 SER A CA 1
ATOM 773 C C . SER A 1 101 ? -14.525 -7.410 4.352 1.00 97.25 101 SER A C 1
ATOM 775 O O . SER A 1 101 ? -15.572 -7.654 3.746 1.00 97.25 101 SER A O 1
ATOM 777 N N . GLY A 1 102 ? -13.754 -8.340 4.927 1.00 97.06 102 GLY A N 1
ATOM 778 C CA . GLY A 1 102 ? -13.863 -9.780 4.690 1.00 97.06 102 GLY A CA 1
ATOM 779 C C . GLY A 1 102 ? -13.304 -10.217 3.330 1.00 97.06 102 GLY A C 1
ATOM 780 O O . GLY A 1 102 ? -13.452 -11.378 2.962 1.00 97.06 102 GLY A O 1
ATOM 781 N N . LEU A 1 103 ? -12.700 -9.297 2.571 1.00 97.38 103 LEU A N 1
ATOM 782 C CA . LEU A 1 103 ? -12.122 -9.571 1.258 1.00 97.38 103 LEU A CA 1
ATOM 783 C C . LEU A 1 103 ? -10.688 -10.082 1.405 1.00 97.38 103 LEU A C 1
ATOM 785 O O . LEU A 1 103 ? -9.978 -9.699 2.336 1.00 97.38 103 LEU A O 1
ATOM 789 N N . LYS A 1 104 ? -10.269 -10.927 0.463 1.00 96.44 104 LYS A N 1
ATOM 790 C CA . LYS A 1 104 ? -8.915 -11.479 0.383 1.00 96.44 104 LYS A CA 1
ATOM 791 C C . LYS A 1 104 ? -8.340 -11.200 -1.009 1.00 96.44 104 LYS A C 1
ATOM 793 O O . LYS A 1 104 ? -9.058 -11.420 -1.986 1.00 96.44 104 LYS A O 1
ATOM 798 N N . PRO A 1 105 ? -7.101 -10.696 -1.124 1.00 96.81 105 PRO A N 1
ATOM 799 C CA . PRO A 1 105 ? -6.456 -10.530 -2.421 1.00 96.81 105 PRO A CA 1
ATOM 800 C C . PRO A 1 105 ? -6.003 -11.889 -2.980 1.00 96.81 105 PRO A C 1
ATOM 802 O O . PRO A 1 105 ? -5.699 -12.811 -2.224 1.00 96.81 105 PRO A O 1
ATOM 805 N N . HIS A 1 106 ? -5.928 -11.996 -4.306 1.00 96.62 106 HIS A N 1
ATOM 806 C CA . HIS A 1 106 ? -5.354 -13.166 -4.985 1.00 96.62 106 HIS A CA 1
ATOM 807 C C . HIS A 1 106 ? -3.841 -12.998 -5.180 1.00 96.62 106 HIS A C 1
ATOM 809 O O . HIS A 1 106 ? -3.061 -13.906 -4.900 1.00 96.62 106 HIS A O 1
ATOM 815 N N . VAL A 1 107 ? -3.436 -11.793 -5.584 1.00 97.81 107 VAL A N 1
ATOM 816 C CA . VAL A 1 107 ? -2.067 -11.401 -5.939 1.00 97.81 107 VAL A CA 1
ATOM 817 C C . VAL A 1 107 ? -1.794 -10.002 -5.393 1.00 97.81 107 VAL A C 1
ATOM 819 O O . VAL A 1 107 ? -2.717 -9.200 -5.240 1.00 97.81 107 VAL A O 1
ATOM 822 N N . SER A 1 108 ? -0.526 -9.696 -5.116 1.00 98.25 108 SER A N 1
ATOM 823 C CA . SER A 1 108 ? -0.068 -8.336 -4.827 1.00 98.25 108 SER A CA 1
ATOM 824 C C . SER A 1 108 ? 1.048 -7.944 -5.790 1.00 98.25 108 SER A C 1
ATOM 826 O O . SER A 1 108 ? 2.066 -8.634 -5.887 1.00 98.25 108 SER A O 1
ATOM 828 N N . VAL A 1 109 ? 0.850 -6.837 -6.508 1.00 98.75 109 VAL A N 1
ATOM 829 C CA . VAL A 1 109 ? 1.843 -6.298 -7.442 1.00 98.75 109 VAL A CA 1
ATOM 830 C C . VAL A 1 109 ? 2.745 -5.308 -6.709 1.00 98.75 109 VAL A C 1
ATOM 832 O O . VAL A 1 109 ? 2.280 -4.292 -6.195 1.00 98.75 109 VAL A O 1
ATOM 835 N N . LEU A 1 110 ? 4.046 -5.593 -6.677 1.00 98.75 110 LEU A N 1
ATOM 836 C CA . LEU A 1 110 ? 5.082 -4.698 -6.180 1.00 98.75 110 LEU A CA 1
ATOM 837 C C . LEU A 1 110 ? 5.691 -3.927 -7.352 1.00 98.75 110 LEU A C 1
ATOM 839 O O . LEU A 1 110 ? 6.530 -4.449 -8.086 1.00 98.75 110 LEU A O 1
ATOM 843 N N . THR A 1 111 ? 5.283 -2.674 -7.519 1.00 98.50 111 THR A N 1
ATOM 844 C CA . THR A 1 111 ? 5.847 -1.793 -8.545 1.00 98.50 111 THR A CA 1
ATOM 845 C C . THR A 1 111 ? 7.204 -1.248 -8.110 1.00 98.50 111 THR A C 1
ATOM 847 O O . THR A 1 111 ? 7.353 -0.732 -7.004 1.00 98.50 111 THR A O 1
ATOM 850 N N . THR A 1 112 ? 8.190 -1.317 -9.001 1.00 98.19 112 THR A N 1
ATOM 851 C CA . THR A 1 112 ? 9.543 -0.798 -8.799 1.00 98.19 112 THR A CA 1
ATOM 852 C C . THR A 1 112 ? 10.058 -0.087 -10.051 1.00 98.19 112 THR A C 1
ATOM 854 O O . THR A 1 112 ? 9.555 -0.294 -11.154 1.00 98.19 112 THR A O 1
ATOM 857 N N . THR A 1 113 ? 11.072 0.764 -9.890 1.00 98.50 113 THR A N 1
ATOM 858 C CA . THR A 1 113 ? 11.788 1.415 -10.999 1.00 98.50 113 THR A CA 1
ATOM 859 C C . THR A 1 113 ? 13.286 1.296 -10.760 1.00 98.50 113 THR A C 1
ATOM 861 O O . THR A 1 113 ? 13.739 1.342 -9.613 1.00 98.50 113 THR A O 1
ATOM 864 N N . ILE A 1 114 ? 14.076 1.211 -11.829 1.00 98.50 114 ILE A N 1
ATOM 865 C CA . ILE A 1 114 ? 15.538 1.107 -11.724 1.00 98.50 114 ILE A CA 1
ATOM 866 C C . ILE A 1 114 ? 16.133 2.311 -10.987 1.00 98.50 114 ILE A C 1
ATOM 868 O O . ILE A 1 114 ? 16.962 2.154 -10.094 1.00 98.50 114 ILE A O 1
ATOM 872 N N . ARG A 1 115 ? 15.650 3.523 -11.278 1.00 97.12 115 ARG A N 1
ATOM 873 C CA . ARG A 1 115 ? 16.074 4.742 -10.569 1.00 97.12 115 ARG A CA 1
ATOM 874 C C . ARG A 1 115 ? 15.765 4.719 -9.068 1.00 97.12 115 ARG A C 1
ATOM 876 O O . ARG A 1 115 ? 16.606 5.155 -8.287 1.00 97.12 115 ARG A O 1
ATOM 883 N N . ALA A 1 116 ? 14.602 4.206 -8.652 1.00 97.25 116 ALA A N 1
ATOM 884 C CA . ALA A 1 116 ? 14.253 4.112 -7.233 1.00 97.25 116 ALA A CA 1
ATOM 885 C C . ALA A 1 116 ? 15.152 3.101 -6.515 1.00 97.25 116 ALA A C 1
ATOM 887 O O . ALA A 1 116 ? 15.655 3.388 -5.431 1.00 97.25 116 ALA A O 1
ATOM 888 N N . LEU A 1 117 ? 15.432 1.960 -7.148 1.00 98.56 117 LEU A N 1
ATOM 889 C CA . LEU A 1 117 ? 16.375 0.986 -6.606 1.00 98.56 117 LEU A CA 1
ATOM 890 C C . LEU A 1 117 ? 17.780 1.584 -6.500 1.00 98.56 117 LEU A C 1
ATOM 892 O O . LEU A 1 117 ? 18.378 1.515 -5.433 1.00 98.56 117 LEU A O 1
ATOM 896 N N . LYS A 1 118 ? 18.270 2.295 -7.521 1.00 98.50 118 LYS A N 1
ATOM 897 C CA . LYS A 1 118 ? 19.541 3.035 -7.424 1.00 98.50 118 LYS A CA 1
ATOM 898 C C . LYS A 1 118 ? 19.547 4.053 -6.274 1.00 98.50 118 LYS A C 1
ATOM 900 O O . LYS A 1 118 ? 20.561 4.206 -5.597 1.00 98.50 118 LYS A O 1
ATOM 905 N N . MET A 1 119 ? 18.420 4.713 -5.986 1.00 97.19 119 MET A N 1
ATOM 906 C CA . MET A 1 119 ? 18.308 5.604 -4.822 1.00 97.19 119 MET A CA 1
ATOM 907 C C . MET A 1 119 ? 18.465 4.822 -3.512 1.00 97.19 119 MET A C 1
ATOM 909 O O . MET A 1 119 ? 19.254 5.215 -2.653 1.00 97.19 119 MET A O 1
ATOM 913 N N . HIS A 1 120 ? 17.789 3.677 -3.386 1.00 97.62 120 HIS A N 1
ATOM 914 C CA . HIS A 1 120 ? 17.944 2.771 -2.244 1.00 97.62 120 HIS A CA 1
ATOM 915 C C . HIS A 1 120 ? 19.345 2.152 -2.139 1.00 97.62 120 HIS A C 1
ATOM 917 O O . HIS A 1 120 ? 19.766 1.795 -1.042 1.00 97.62 120 HIS A O 1
ATOM 923 N N . GLY A 1 121 ? 20.095 2.086 -3.240 1.00 97.69 121 GLY A N 1
ATOM 924 C CA . GLY A 1 121 ? 21.497 1.670 -3.268 1.00 97.69 121 GLY A CA 1
ATOM 925 C C . GLY A 1 121 ? 22.489 2.702 -2.723 1.00 97.69 121 GLY A C 1
ATOM 926 O O . GLY A 1 121 ? 23.689 2.422 -2.672 1.00 97.69 121 GLY A O 1
ATOM 927 N N . GLY A 1 122 ? 22.010 3.881 -2.307 1.00 97.19 122 GLY A N 1
ATOM 928 C CA . GLY A 1 122 ? 22.834 4.980 -1.796 1.00 97.19 122 GLY A CA 1
ATOM 929 C C . GLY A 1 122 ? 23.085 6.093 -2.814 1.00 97.19 122 GLY A C 1
ATOM 930 O O . GLY A 1 122 ? 24.076 6.815 -2.698 1.00 97.19 122 GLY A O 1
ATOM 931 N N . GLY A 1 123 ? 22.219 6.225 -3.822 1.00 94.94 123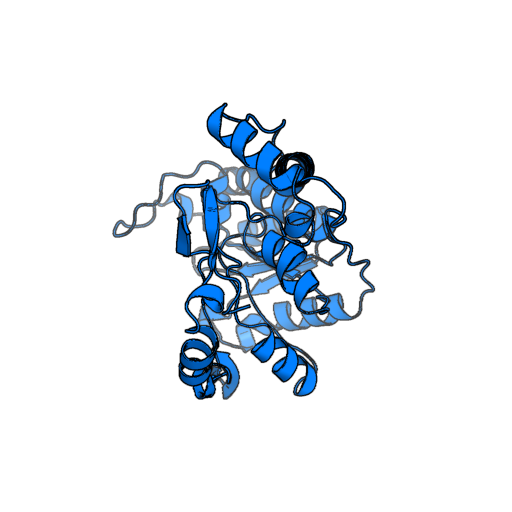 GLY A N 1
ATOM 932 C CA . GLY A 1 123 ? 22.320 7.284 -4.820 1.00 94.94 123 GLY A CA 1
ATOM 933 C C . GLY A 1 123 ? 22.151 8.694 -4.221 1.00 94.94 123 GLY A C 1
ATOM 934 O O . GLY A 1 123 ? 21.662 8.854 -3.098 1.00 94.94 123 GLY A O 1
ATOM 935 N N . PRO A 1 124 ? 22.523 9.757 -4.959 1.00 94.69 124 PRO A N 1
ATOM 936 C CA . PRO A 1 124 ? 22.444 11.130 -4.458 1.00 94.69 124 PRO A CA 1
ATOM 937 C C . PRO A 1 124 ? 21.008 11.558 -4.121 1.00 94.69 124 PRO A C 1
ATOM 939 O O . PRO A 1 124 ? 20.067 11.223 -4.838 1.00 94.69 124 PRO A O 1
ATOM 942 N N . LYS A 1 125 ? 20.816 12.359 -3.068 1.00 91.56 125 LYS A N 1
ATOM 943 C CA . LYS A 1 125 ? 19.478 12.814 -2.655 1.00 91.56 125 LYS A CA 1
ATOM 944 C C . LYS A 1 125 ? 18.722 13.483 -3.812 1.00 91.56 125 LYS A C 1
ATOM 946 O O . LYS A 1 125 ? 19.205 14.450 -4.397 1.00 91.56 125 LYS A O 1
ATOM 951 N N . VAL A 1 126 ? 17.508 13.006 -4.085 1.00 90.31 126 VAL A N 1
ATOM 952 C CA . VAL A 1 126 ? 16.586 13.637 -5.037 1.00 90.31 126 VAL A CA 1
ATOM 953 C C . VAL A 1 126 ? 15.875 14.802 -4.349 1.00 90.31 126 VAL A C 1
ATOM 955 O O . VAL A 1 126 ? 15.337 14.652 -3.251 1.00 90.31 126 VAL A O 1
ATOM 958 N N . VAL A 1 127 ? 15.884 15.975 -4.983 1.00 89.81 127 VAL A N 1
ATOM 959 C CA . VAL A 1 127 ? 15.219 17.185 -4.483 1.00 89.81 127 VAL A CA 1
ATOM 960 C C . VAL A 1 127 ? 14.205 17.650 -5.517 1.00 89.81 127 VAL A C 1
ATOM 962 O O . VAL A 1 127 ? 14.536 17.820 -6.688 1.00 89.81 127 VAL A O 1
ATOM 965 N N . ALA A 1 128 ? 12.963 17.851 -5.080 1.00 87.00 128 ALA A N 1
ATOM 966 C CA . ALA A 1 128 ? 11.886 18.301 -5.951 1.00 87.00 128 ALA A CA 1
ATOM 967 C C . ALA A 1 128 ? 12.237 19.647 -6.610 1.00 87.00 128 ALA A C 1
ATOM 969 O O . ALA A 1 128 ? 12.707 20.570 -5.946 1.00 87.00 128 ALA A O 1
ATOM 970 N N . GLY A 1 129 ? 12.005 19.745 -7.921 1.00 89.88 129 GLY A N 1
ATOM 971 C CA . GLY A 1 129 ? 12.305 20.937 -8.720 1.00 89.88 129 GLY A CA 1
ATOM 972 C C . GLY A 1 129 ? 13.736 21.014 -9.263 1.00 89.88 129 GLY A C 1
ATOM 973 O O . GLY A 1 129 ? 14.011 21.896 -10.071 1.00 89.88 129 GLY A O 1
ATOM 974 N N . LEU A 1 130 ? 14.632 20.097 -8.877 1.00 90.19 130 LEU A N 1
ATOM 975 C CA . LEU A 1 130 ? 15.967 19.977 -9.468 1.00 90.19 130 LEU A CA 1
ATOM 976 C C . LEU A 1 130 ? 16.026 18.828 -10.478 1.00 90.19 130 LEU A C 1
ATOM 978 O O . LEU A 1 130 ? 15.269 17.859 -10.391 1.00 90.19 130 LEU A O 1
ATOM 982 N N . ALA A 1 131 ? 16.946 18.940 -11.438 1.00 91.25 131 ALA A N 1
ATOM 983 C CA . ALA A 1 131 ? 17.227 17.862 -12.378 1.00 91.25 131 ALA A CA 1
ATOM 984 C C . ALA A 1 131 ? 17.694 16.603 -11.631 1.00 91.25 131 ALA A C 1
ATOM 986 O O . ALA A 1 131 ? 18.405 16.689 -10.626 1.00 91.25 131 ALA A O 1
ATOM 987 N N . LEU A 1 132 ? 17.299 15.433 -12.136 1.00 92.31 132 LEU A N 1
ATOM 988 C CA . LEU A 1 132 ? 17.757 14.163 -11.583 1.00 92.31 132 LEU A CA 1
ATOM 989 C C . LEU A 1 132 ? 19.273 14.018 -11.789 1.00 92.31 132 LEU A C 1
ATOM 991 O O . LEU A 1 132 ? 19.742 14.223 -12.909 1.00 92.31 132 LEU A O 1
ATOM 995 N N . PRO A 1 133 ? 20.031 13.638 -10.745 1.00 93.56 133 PRO A N 1
ATOM 996 C CA . PRO A 1 133 ? 21.434 13.274 -10.887 1.00 93.56 133 PRO A CA 1
ATOM 997 C C . PRO A 1 133 ? 21.657 12.194 -11.952 1.00 93.56 133 PRO A C 1
ATOM 999 O O . PRO A 1 133 ? 20.867 11.256 -12.062 1.00 93.56 133 PRO A O 1
ATOM 1002 N N . ASP A 1 134 ? 22.790 12.274 -12.653 1.00 94.06 134 ASP A N 1
ATOM 1003 C CA . ASP A 1 134 ? 23.194 11.324 -13.702 1.00 94.06 134 ASP A CA 1
ATOM 1004 C C . ASP A 1 134 ? 23.179 9.856 -13.248 1.00 94.06 134 ASP A C 1
ATOM 1006 O O . ASP A 1 134 ? 22.892 8.967 -14.045 1.00 94.06 134 ASP A O 1
ATOM 1010 N N . ALA A 1 135 ? 23.425 9.595 -11.959 1.00 94.69 135 ALA A N 1
ATOM 1011 C CA . ALA A 1 135 ? 23.353 8.257 -11.365 1.00 94.69 135 ALA A CA 1
ATOM 1012 C C . ALA A 1 135 ? 21.981 7.573 -11.558 1.00 94.69 135 ALA A C 1
ATOM 1014 O O . ALA A 1 135 ? 21.868 6.356 -11.455 1.00 94.69 135 ALA A O 1
ATOM 1015 N N . TYR A 1 136 ? 20.925 8.341 -11.842 1.00 95.88 136 TYR A N 1
ATOM 1016 C CA . TYR A 1 136 ? 19.574 7.826 -12.065 1.00 95.88 136 TYR A CA 1
ATOM 1017 C C . TYR A 1 136 ? 19.179 7.707 -13.534 1.00 95.88 136 TYR A C 1
ATOM 1019 O O . TYR A 1 136 ? 18.155 7.092 -13.824 1.00 95.88 136 TYR A O 1
ATOM 1027 N N . THR A 1 137 ? 19.966 8.277 -14.446 1.00 94.62 137 THR A N 1
ATOM 1028 C CA . THR A 1 137 ? 19.686 8.314 -15.891 1.00 94.62 137 THR A CA 1
ATOM 1029 C C . THR A 1 137 ? 20.744 7.600 -16.729 1.00 94.62 137 THR A C 1
ATOM 1031 O O . THR A 1 137 ? 20.524 7.379 -17.916 1.00 94.62 137 THR A O 1
ATOM 1034 N N . LYS A 1 138 ? 21.875 7.223 -16.124 1.00 96.06 138 LYS A N 1
ATOM 1035 C CA . LYS A 1 138 ? 22.918 6.379 -16.713 1.00 96.06 138 LYS A CA 1
ATOM 1036 C C . LYS A 1 138 ? 22.941 5.016 -16.031 1.00 96.06 138 LYS A C 1
ATOM 1038 O O . LYS A 1 138 ? 22.537 4.900 -14.870 1.00 96.06 138 LYS A O 1
ATOM 1043 N N . GLU A 1 139 ? 23.426 4.014 -16.757 1.00 98.19 139 GLU A N 1
ATOM 1044 C CA . GLU A 1 139 ? 23.611 2.664 -16.229 1.00 98.19 139 GLU A CA 1
ATOM 1045 C C . GLU A 1 139 ? 24.558 2.677 -15.026 1.00 98.19 139 GLU A C 1
ATOM 1047 O O . GLU A 1 139 ? 25.671 3.199 -15.112 1.00 98.19 139 GLU A O 1
ATOM 1052 N N . ASP A 1 140 ? 24.120 2.078 -13.920 1.00 97.75 140 ASP A N 1
ATOM 1053 C CA . ASP A 1 140 ? 24.983 1.790 -12.775 1.00 97.75 140 ASP A CA 1
ATOM 1054 C C . ASP A 1 140 ? 24.511 0.511 -12.076 1.00 97.75 140 ASP A C 1
ATOM 1056 O O . ASP A 1 140 ? 23.705 0.529 -11.140 1.00 97.75 140 ASP A O 1
ATOM 1060 N N . LEU A 1 141 ? 25.027 -0.622 -12.554 1.00 98.44 141 LEU A N 1
ATOM 1061 C CA . LEU A 1 141 ? 24.698 -1.944 -12.026 1.00 98.44 141 LEU A CA 1
ATOM 1062 C C . LEU A 1 141 ? 25.133 -2.120 -10.565 1.00 98.44 141 LEU A C 1
ATOM 1064 O O . LEU A 1 141 ? 24.449 -2.801 -9.807 1.00 98.44 141 LEU A O 1
ATOM 1068 N N . GLY A 1 142 ? 26.236 -1.491 -10.145 1.00 98.31 142 GLY A N 1
ATOM 1069 C CA . GLY A 1 142 ? 26.736 -1.613 -8.774 1.00 98.31 142 GLY A CA 1
ATOM 1070 C C . GLY A 1 142 ? 25.881 -0.840 -7.771 1.00 98.31 142 GLY A C 1
ATOM 1071 O O . GLY A 1 142 ? 25.654 -1.300 -6.650 1.00 98.31 142 GLY A O 1
ATOM 1072 N N . LEU A 1 143 ? 25.380 0.331 -8.167 1.00 97.94 143 LEU A N 1
ATOM 1073 C CA . LEU A 1 143 ? 24.421 1.090 -7.372 1.00 97.94 143 LEU A CA 1
ATOM 1074 C C . LEU A 1 143 ? 23.053 0.399 -7.342 1.00 97.94 143 LEU A C 1
ATOM 1076 O O . LEU A 1 143 ? 22.430 0.315 -6.285 1.00 97.94 143 LEU A O 1
ATOM 1080 N N . LEU A 1 144 ? 22.608 -0.132 -8.482 1.00 98.69 144 LEU A N 1
ATOM 1081 C CA . LEU A 1 144 ? 21.354 -0.873 -8.590 1.00 98.69 144 LEU A CA 1
ATOM 1082 C C . LEU A 1 144 ? 21.349 -2.117 -7.696 1.00 98.69 144 LEU A C 1
ATOM 1084 O O . LEU A 1 144 ? 20.399 -2.309 -6.938 1.00 98.69 144 LEU A O 1
ATOM 1088 N N . GLU A 1 145 ? 22.415 -2.920 -7.737 1.00 98.69 145 GLU A N 1
ATOM 1089 C CA . GLU A 1 145 ? 22.547 -4.155 -6.957 1.00 98.69 145 GLU A CA 1
ATOM 1090 C C . GLU A 1 145 ? 22.360 -3.905 -5.454 1.00 98.69 145 GLU A C 1
ATOM 1092 O O . GLU A 1 145 ? 21.592 -4.605 -4.793 1.00 98.69 145 GLU A O 1
ATOM 1097 N N . LYS A 1 146 ? 22.980 -2.846 -4.918 1.00 98.56 146 LYS A N 1
ATOM 1098 C CA . LYS A 1 146 ? 22.825 -2.444 -3.507 1.00 98.56 146 LYS A CA 1
ATOM 1099 C C . LYS A 1 146 ? 21.383 -2.077 -3.152 1.00 98.56 146 LYS A C 1
ATOM 1101 O O . LYS A 1 146 ? 20.953 -2.281 -2.020 1.00 98.56 146 LYS A O 1
ATOM 1106 N N . GLY A 1 147 ? 20.636 -1.545 -4.115 1.00 98.50 147 GLY A N 1
ATOM 1107 C CA . GLY A 1 147 ? 19.238 -1.156 -3.963 1.00 98.50 147 GLY A CA 1
ATOM 1108 C C . GLY A 1 147 ? 18.246 -2.312 -3.928 1.00 98.50 147 GLY A C 1
ATOM 1109 O O . GLY A 1 147 ? 17.150 -2.161 -3.383 1.00 98.50 147 GLY A O 1
ATOM 1110 N N . LEU A 1 148 ? 18.619 -3.476 -4.472 1.00 98.75 148 LEU A N 1
ATOM 1111 C CA . LEU A 1 148 ? 17.735 -4.641 -4.568 1.00 98.75 148 LEU A CA 1
ATOM 1112 C C . LEU A 1 148 ? 17.234 -5.108 -3.199 1.00 98.75 148 LEU A C 1
ATOM 1114 O O . LEU A 1 148 ? 16.112 -5.602 -3.104 1.00 98.75 148 LEU A O 1
ATOM 1118 N N . ALA A 1 149 ? 18.015 -4.899 -2.134 1.00 98.38 149 ALA A N 1
ATOM 1119 C CA . ALA A 1 149 ? 17.636 -5.259 -0.770 1.00 98.38 149 ALA A CA 1
ATOM 1120 C C . ALA A 1 149 ? 16.275 -4.669 -0.351 1.00 98.38 149 ALA A C 1
ATOM 1122 O O . ALA A 1 149 ? 15.503 -5.346 0.327 1.00 98.38 149 ALA A O 1
ATOM 1123 N N . ASN A 1 150 ? 15.935 -3.455 -0.802 1.00 98.62 150 ASN A N 1
ATOM 1124 C CA . ASN A 1 150 ? 14.632 -2.851 -0.517 1.00 98.62 150 ASN A CA 1
ATOM 1125 C C . ASN A 1 150 ? 13.479 -3.618 -1.194 1.00 98.62 150 ASN A C 1
ATOM 1127 O O . ASN A 1 150 ? 12.502 -3.977 -0.538 1.00 98.62 150 ASN A O 1
ATOM 1131 N N . MET A 1 151 ? 13.612 -3.930 -2.485 1.00 98.69 151 MET A N 1
ATOM 1132 C CA . MET A 1 151 ? 12.610 -4.713 -3.215 1.00 98.69 151 MET A CA 1
ATOM 1133 C C . MET A 1 151 ? 12.448 -6.109 -2.610 1.00 98.69 151 MET A C 1
ATOM 1135 O O . MET A 1 151 ? 11.326 -6.555 -2.382 1.00 98.69 151 MET A O 1
ATOM 1139 N N . LEU A 1 152 ? 13.559 -6.782 -2.305 1.00 98.69 152 LEU A N 1
ATOM 1140 C CA . LEU A 1 152 ? 13.563 -8.114 -1.698 1.00 98.69 152 LEU A CA 1
ATOM 1141 C C . LEU A 1 152 ? 12.859 -8.124 -0.332 1.00 98.69 152 LEU A C 1
ATOM 1143 O O . LEU A 1 152 ? 12.085 -9.037 -0.039 1.00 98.69 152 LEU A O 1
ATOM 1147 N N . HIS A 1 153 ? 13.062 -7.083 0.479 1.00 98.62 153 HIS A N 1
ATOM 1148 C CA . HIS A 1 153 ? 12.356 -6.900 1.749 1.00 98.62 153 HIS A CA 1
ATOM 1149 C C . HIS A 1 153 ? 10.836 -6.783 1.561 1.00 98.62 153 HIS A C 1
ATOM 1151 O O . HIS A 1 153 ? 10.058 -7.439 2.261 1.00 98.62 153 HIS A O 1
ATOM 1157 N N . HIS A 1 154 ? 10.385 -6.005 0.575 1.00 98.62 154 HIS A N 1
ATOM 1158 C CA . HIS A 1 154 ? 8.958 -5.861 0.282 1.00 98.62 154 HIS A CA 1
ATOM 1159 C C . HIS A 1 154 ? 8.334 -7.121 -0.339 1.00 98.62 154 HIS A C 1
ATOM 1161 O O . HIS A 1 154 ? 7.204 -7.461 0.014 1.00 98.62 154 HIS A O 1
ATOM 1167 N N . ILE A 1 155 ? 9.069 -7.871 -1.170 1.00 98.62 155 ILE A N 1
ATOM 1168 C CA . ILE A 1 155 ? 8.648 -9.205 -1.638 1.00 98.62 155 ILE A CA 1
ATOM 1169 C C . ILE A 1 155 ? 8.392 -10.123 -0.435 1.00 98.62 155 ILE A C 1
ATOM 1171 O O . ILE A 1 155 ? 7.349 -10.774 -0.362 1.00 98.62 155 ILE A O 1
ATOM 1175 N N . ASN A 1 156 ? 9.309 -10.143 0.537 1.00 98.25 156 ASN A N 1
ATOM 1176 C CA . ASN A 1 156 ? 9.157 -10.947 1.750 1.00 98.25 156 ASN A CA 1
ATOM 1177 C C . ASN A 1 156 ? 7.984 -10.477 2.621 1.00 98.25 156 ASN A C 1
ATOM 1179 O O . ASN A 1 156 ? 7.262 -11.309 3.168 1.00 98.25 156 ASN A O 1
ATOM 1183 N N . THR A 1 157 ? 7.748 -9.166 2.709 1.00 98.25 157 THR A N 1
ATOM 1184 C CA . THR A 1 157 ? 6.595 -8.594 3.427 1.00 98.25 157 THR A CA 1
ATOM 1185 C C . THR A 1 157 ? 5.277 -9.095 2.831 1.00 98.25 157 THR A C 1
ATOM 1187 O O . THR A 1 157 ? 4.412 -9.580 3.560 1.00 98.25 157 THR A O 1
ATOM 1190 N N . ILE A 1 158 ? 5.143 -9.046 1.501 1.00 98.38 158 ILE A N 1
ATOM 1191 C CA . ILE A 1 158 ? 3.968 -9.561 0.787 1.00 98.38 158 ILE A CA 1
ATOM 1192 C C . ILE A 1 158 ? 3.823 -11.064 1.022 1.00 98.38 158 ILE A C 1
ATOM 1194 O O . ILE A 1 158 ? 2.760 -11.519 1.439 1.00 98.38 158 ILE A O 1
ATOM 1198 N N . ARG A 1 159 ? 4.901 -11.832 0.849 1.00 97.25 159 ARG A N 1
ATOM 1199 C CA . ARG A 1 159 ? 4.888 -13.284 1.061 1.00 97.25 159 ARG A CA 1
ATOM 1200 C C . ARG A 1 159 ? 4.505 -13.677 2.485 1.00 97.25 159 ARG A C 1
ATOM 1202 O O . ARG A 1 159 ? 3.829 -14.679 2.673 1.00 97.25 159 ARG A O 1
ATOM 1209 N N . THR A 1 160 ? 4.894 -12.886 3.483 1.00 97.88 160 THR A N 1
ATOM 1210 C CA . THR A 1 160 ? 4.556 -13.139 4.894 1.00 97.88 160 THR A CA 1
ATOM 1211 C C . THR A 1 160 ? 3.046 -13.086 5.147 1.00 97.88 160 THR A C 1
ATOM 1213 O O . THR A 1 160 ? 2.558 -13.745 6.059 1.00 97.88 160 THR A O 1
ATOM 1216 N N . SER A 1 161 ? 2.288 -12.370 4.310 1.00 97.88 161 SER A N 1
ATOM 1217 C CA . SER A 1 161 ? 0.819 -12.399 4.342 1.00 97.88 161 SER A CA 1
ATOM 1218 C C . SER A 1 161 ? 0.194 -13.647 3.716 1.00 97.88 161 SER A C 1
ATOM 1220 O O . SER A 1 161 ? -1.024 -13.798 3.762 1.00 97.88 161 SER A O 1
ATOM 1222 N N . GLY A 1 162 ? 1.012 -14.515 3.115 1.00 97.44 162 GLY A N 1
ATOM 1223 C CA . GLY A 1 162 ? 0.581 -15.683 2.354 1.00 97.44 162 GLY A CA 1
ATOM 1224 C C . GLY A 1 162 ? 0.119 -15.375 0.930 1.00 97.44 162 GLY A C 1
ATOM 1225 O O . GLY A 1 162 ? -0.400 -16.268 0.270 1.00 97.44 162 GLY A O 1
ATOM 1226 N N . ILE A 1 163 ? 0.299 -14.136 0.455 1.00 97.75 163 ILE A N 1
ATOM 1227 C CA . ILE A 1 163 ? -0.072 -13.685 -0.895 1.00 97.75 163 ILE A CA 1
ATOM 1228 C C . ILE A 1 163 ? 1.092 -13.824 -1.871 1.00 97.75 163 ILE A C 1
ATOM 1230 O O . ILE A 1 163 ? 2.244 -13.567 -1.520 1.00 97.75 163 ILE A O 1
ATOM 1234 N N . ASN A 1 164 ? 0.763 -14.159 -3.119 1.00 95.88 164 ASN A N 1
ATOM 1235 C CA . ASN A 1 164 ? 1.712 -14.285 -4.219 1.00 95.88 164 ASN A CA 1
ATOM 1236 C C . ASN A 1 164 ? 2.196 -12.894 -4.685 1.00 95.88 164 ASN A C 1
ATOM 1238 O O . ASN A 1 164 ? 1.375 -12.091 -5.146 1.00 95.88 164 ASN A O 1
ATOM 1242 N N . PRO A 1 165 ? 3.503 -12.578 -4.569 1.00 97.88 165 PRO A N 1
ATOM 1243 C CA . PRO A 1 165 ? 4.058 -11.332 -5.080 1.00 97.88 165 PRO A CA 1
ATOM 1244 C C . PRO A 1 165 ? 4.338 -11.419 -6.587 1.00 97.88 165 PRO A C 1
ATOM 1246 O O . PRO A 1 165 ? 4.960 -12.372 -7.063 1.00 97.88 165 PRO A O 1
ATOM 1249 N N . VAL A 1 166 ? 3.959 -10.371 -7.318 1.00 98.75 166 VAL A N 1
ATOM 1250 C CA . VAL A 1 166 ? 4.394 -10.113 -8.700 1.00 98.75 166 VAL A CA 1
ATOM 1251 C C . VAL A 1 166 ? 5.151 -8.791 -8.722 1.00 98.75 166 VAL A C 1
ATOM 1253 O O . VAL A 1 166 ? 4.626 -7.771 -8.292 1.00 98.75 166 VAL A O 1
ATOM 1256 N N . VAL A 1 167 ? 6.386 -8.776 -9.211 1.00 98.88 167 VAL A N 1
ATOM 1257 C CA . VAL A 1 167 ? 7.173 -7.547 -9.359 1.00 98.88 167 VAL A CA 1
ATOM 1258 C C . VAL A 1 167 ? 6.886 -6.915 -10.715 1.00 98.88 167 VAL A C 1
ATOM 1260 O O . VAL A 1 167 ? 7.134 -7.530 -11.748 1.00 98.88 167 VAL A O 1
ATOM 1263 N N . CYS A 1 168 ? 6.422 -5.670 -10.717 1.00 98.81 168 CYS A N 1
ATOM 1264 C CA . CYS A 1 168 ? 6.306 -4.856 -11.923 1.00 98.81 168 CYS A CA 1
ATOM 1265 C C . CYS A 1 168 ? 7.508 -3.912 -12.016 1.00 98.81 168 CYS A C 1
ATOM 1267 O O . CYS A 1 168 ? 7.655 -3.011 -11.188 1.00 98.81 168 CYS A O 1
ATOM 1269 N N . ILE A 1 169 ? 8.359 -4.094 -13.024 1.00 98.81 169 ILE A N 1
ATOM 1270 C CA . ILE A 1 169 ? 9.412 -3.135 -13.365 1.00 98.81 169 ILE A CA 1
ATOM 1271 C C . ILE A 1 169 ? 8.793 -2.096 -14.298 1.00 98.81 169 ILE A C 1
ATOM 1273 O O . ILE A 1 169 ? 8.622 -2.344 -15.492 1.00 98.81 169 ILE A O 1
ATOM 1277 N N . ASN A 1 170 ? 8.465 -0.924 -13.760 1.00 98.50 170 ASN A N 1
ATOM 1278 C CA . ASN A 1 170 ? 8.026 0.205 -14.570 1.00 98.50 170 ASN A CA 1
ATOM 1279 C C . ASN A 1 170 ? 9.246 0.827 -15.265 1.00 98.50 170 ASN A C 1
ATOM 1281 O O . ASN A 1 170 ? 10.081 1.468 -14.615 1.00 98.50 170 ASN A O 1
ATOM 1285 N N . ARG A 1 171 ? 9.363 0.578 -16.573 1.00 98.12 171 ARG A N 1
ATOM 1286 C CA . ARG A 1 171 ? 10.547 0.886 -17.376 1.00 98.12 171 ARG A CA 1
ATOM 1287 C C . ARG A 1 171 ? 10.534 2.336 -17.846 1.00 98.12 171 ARG A C 1
ATOM 1289 O O . ARG A 1 171 ? 9.577 2.801 -18.457 1.00 98.12 171 ARG A O 1
ATOM 1296 N N . PHE A 1 172 ? 11.649 3.026 -17.637 1.00 97.06 172 PHE A N 1
ATOM 1297 C CA . PHE A 1 172 ? 11.913 4.342 -18.211 1.00 97.06 172 PHE A CA 1
ATOM 1298 C C . PHE A 1 172 ? 12.813 4.239 -19.446 1.00 97.06 172 PHE A C 1
ATOM 1300 O O . PHE A 1 172 ? 13.597 3.308 -19.594 1.00 97.06 172 PHE A O 1
ATOM 1307 N N . HIS A 1 173 ? 12.760 5.248 -20.319 1.00 95.62 173 HIS A N 1
ATOM 1308 C CA . HIS A 1 173 ? 13.583 5.310 -21.536 1.00 95.62 173 HIS A CA 1
ATOM 1309 C C . HIS A 1 173 ? 15.103 5.328 -21.276 1.00 95.62 173 HIS A C 1
ATOM 1311 O O . HIS A 1 173 ? 15.881 5.052 -22.182 1.00 95.62 173 HIS A O 1
ATOM 1317 N N . THR A 1 174 ? 15.529 5.681 -20.060 1.00 96.25 174 THR A N 1
ATOM 1318 C CA . THR A 1 174 ? 16.938 5.680 -19.629 1.00 96.25 174 THR A CA 1
ATOM 1319 C C . THR A 1 174 ? 17.426 4.321 -19.141 1.00 96.25 174 THR A C 1
ATOM 1321 O O . THR A 1 174 ? 18.621 4.149 -18.933 1.00 96.25 174 THR A O 1
ATOM 1324 N N . ASP A 1 175 ? 16.507 3.394 -18.892 1.00 98.00 175 ASP A N 1
ATOM 1325 C CA . ASP A 1 175 ? 16.807 2.123 -18.252 1.00 98.00 175 ASP A CA 1
ATOM 1326 C C . ASP A 1 175 ? 17.390 1.143 -19.276 1.00 98.00 175 ASP A C 1
ATOM 1328 O O . ASP A 1 175 ? 16.798 0.902 -20.340 1.00 98.00 175 ASP A O 1
ATOM 1332 N N . THR A 1 176 ? 18.541 0.554 -18.954 1.00 98.50 176 THR A N 1
ATOM 1333 C CA . THR A 1 176 ? 19.198 -0.400 -19.855 1.00 98.50 176 THR A CA 1
ATOM 1334 C C . THR A 1 176 ? 18.641 -1.809 -19.694 1.00 98.50 176 THR A C 1
ATOM 1336 O O . THR A 1 176 ? 18.120 -2.189 -18.643 1.00 98.50 176 THR A O 1
ATOM 1339 N N . ASP A 1 177 ? 18.785 -2.632 -20.734 1.00 98.50 177 ASP A N 1
ATOM 1340 C CA . ASP A 1 177 ? 18.375 -4.038 -20.665 1.00 98.50 177 ASP A CA 1
ATOM 1341 C C . ASP A 1 177 ? 19.165 -4.816 -19.599 1.00 98.50 177 ASP A C 1
ATOM 1343 O O . ASP A 1 177 ? 18.625 -5.737 -18.987 1.00 98.50 177 ASP A O 1
ATOM 1347 N N . ALA A 1 178 ? 20.414 -4.423 -19.322 1.00 98.75 178 ALA A N 1
ATOM 1348 C CA . ALA A 1 178 ? 21.226 -5.028 -18.270 1.00 98.75 178 ALA A CA 1
ATOM 1349 C C . ALA A 1 178 ? 20.679 -4.712 -16.867 1.00 98.75 178 ALA A C 1
ATOM 1351 O O . ALA A 1 178 ? 20.583 -5.613 -16.029 1.00 98.75 178 ALA A O 1
ATOM 1352 N N . GLU A 1 179 ? 20.265 -3.465 -16.618 1.00 98.75 179 GLU A N 1
ATOM 1353 C CA . GLU A 1 179 ? 19.617 -3.073 -15.361 1.00 98.75 179 GLU A CA 1
ATOM 1354 C C . GLU A 1 179 ? 18.282 -3.813 -15.176 1.00 98.75 179 GLU A C 1
ATOM 1356 O O . GLU A 1 179 ? 18.019 -4.374 -14.110 1.00 98.75 179 GLU A O 1
ATOM 1361 N N . VAL A 1 180 ? 17.464 -3.891 -16.230 1.00 98.81 180 VAL A N 1
ATOM 1362 C CA . VAL A 1 180 ? 16.187 -4.624 -16.208 1.00 98.81 180 VAL A CA 1
ATOM 1363 C C . VAL A 1 180 ? 16.409 -6.113 -15.924 1.00 98.81 180 VAL A C 1
ATOM 1365 O O . VAL A 1 180 ? 15.735 -6.687 -15.064 1.00 98.81 180 VAL A O 1
ATOM 1368 N N . ALA A 1 181 ? 17.377 -6.739 -16.599 1.00 98.81 181 ALA A N 1
ATOM 1369 C CA . ALA A 1 181 ? 17.710 -8.147 -16.407 1.00 98.81 181 ALA A CA 1
ATOM 1370 C C . ALA A 1 181 ? 18.197 -8.439 -14.979 1.00 98.81 181 ALA A C 1
ATOM 1372 O O . ALA A 1 181 ? 17.842 -9.473 -14.411 1.00 98.81 181 ALA A O 1
ATOM 1373 N N . MET A 1 182 ? 18.964 -7.526 -14.373 1.00 98.81 182 MET A N 1
ATOM 1374 C CA . MET A 1 182 ? 19.407 -7.653 -12.983 1.00 98.81 182 MET A CA 1
ATOM 1375 C C . MET A 1 182 ? 18.221 -7.667 -12.009 1.00 98.81 182 MET A C 1
ATOM 1377 O O . MET A 1 182 ? 18.151 -8.547 -11.148 1.00 98.81 182 MET A O 1
ATOM 1381 N N . VAL A 1 183 ? 17.278 -6.729 -12.150 1.00 98.81 183 VAL A N 1
ATOM 1382 C CA . VAL A 1 183 ? 16.096 -6.650 -11.272 1.00 98.81 183 VAL A CA 1
ATOM 1383 C C . VAL A 1 183 ? 15.211 -7.881 -11.437 1.00 98.81 183 VAL A C 1
ATOM 1385 O O . VAL A 1 183 ? 14.826 -8.489 -10.437 1.00 98.81 183 VAL A O 1
ATOM 1388 N N . ARG A 1 184 ? 14.943 -8.293 -12.683 1.00 98.81 184 ARG A N 1
ATOM 1389 C CA . ARG A 1 184 ? 14.159 -9.499 -12.982 1.00 98.81 184 ARG A CA 1
ATOM 1390 C C . ARG A 1 184 ? 14.782 -10.737 -12.344 1.00 98.81 184 ARG A C 1
ATOM 1392 O O . ARG A 1 184 ? 14.115 -11.429 -11.580 1.00 98.81 184 ARG A O 1
ATOM 1399 N N . LYS A 1 185 ? 16.083 -10.956 -12.569 1.00 98.75 185 LYS A N 1
ATOM 1400 C CA . LYS A 1 185 ? 16.825 -12.082 -11.988 1.00 98.75 185 LYS A CA 1
ATOM 1401 C C . LYS A 1 185 ? 16.736 -12.093 -10.462 1.00 98.75 185 LYS A C 1
ATOM 1403 O O . LYS A 1 185 ? 16.579 -13.157 -9.872 1.00 98.75 185 LYS A O 1
ATOM 1408 N N . ALA A 1 186 ? 16.839 -10.932 -9.816 1.00 98.81 186 ALA A N 1
ATOM 1409 C CA . ALA A 1 186 ? 16.744 -10.828 -8.363 1.00 98.81 186 ALA A CA 1
ATOM 1410 C C . ALA A 1 186 ? 15.332 -11.136 -7.838 1.00 98.81 186 ALA A C 1
ATOM 1412 O O . ALA A 1 186 ? 15.198 -11.840 -6.838 1.00 98.81 186 ALA A O 1
ATOM 1413 N N . ALA A 1 187 ? 14.286 -10.650 -8.513 1.00 98.69 187 ALA A N 1
ATOM 1414 C CA . ALA A 1 187 ? 12.896 -10.944 -8.165 1.00 98.69 187 ALA A CA 1
ATOM 1415 C C . ALA A 1 187 ? 12.572 -12.442 -8.314 1.00 98.69 187 ALA A C 1
ATOM 1417 O O . ALA A 1 187 ? 12.039 -13.055 -7.388 1.00 98.69 187 ALA A O 1
ATOM 1418 N N . GLU A 1 188 ? 12.969 -13.044 -9.436 1.00 98.31 188 GLU A N 1
ATOM 1419 C CA . GLU A 1 188 ? 12.754 -14.465 -9.729 1.00 98.31 188 GLU A CA 1
ATOM 1420 C C . GLU A 1 188 ? 13.548 -15.371 -8.781 1.00 98.31 188 GLU A C 1
ATOM 1422 O O . GLU A 1 188 ? 12.999 -16.330 -8.240 1.00 98.31 188 GLU A O 1
ATOM 1427 N N . ALA A 1 189 ? 14.810 -15.032 -8.487 1.00 98.44 189 ALA A N 1
ATOM 1428 C CA . ALA A 1 189 ? 15.614 -15.746 -7.493 1.00 98.44 189 ALA A CA 1
ATOM 1429 C C . ALA A 1 189 ? 15.013 -15.660 -6.081 1.00 98.44 189 ALA A C 1
ATOM 1431 O O . ALA A 1 189 ? 15.180 -16.574 -5.275 1.00 98.44 189 ALA A O 1
ATOM 1432 N N . ALA A 1 190 ? 14.285 -14.582 -5.786 1.00 97.69 190 ALA A N 1
ATOM 1433 C CA . ALA A 1 190 ? 13.532 -14.434 -4.551 1.00 97.69 190 ALA A CA 1
ATOM 1434 C C . ALA A 1 190 ? 12.175 -15.149 -4.580 1.00 97.69 190 ALA A C 1
ATOM 1436 O O . ALA A 1 190 ? 11.445 -15.046 -3.597 1.00 97.69 190 ALA A O 1
ATOM 1437 N N . GLY A 1 191 ? 11.814 -15.843 -5.666 1.00 95.00 191 GLY A N 1
ATOM 1438 C CA 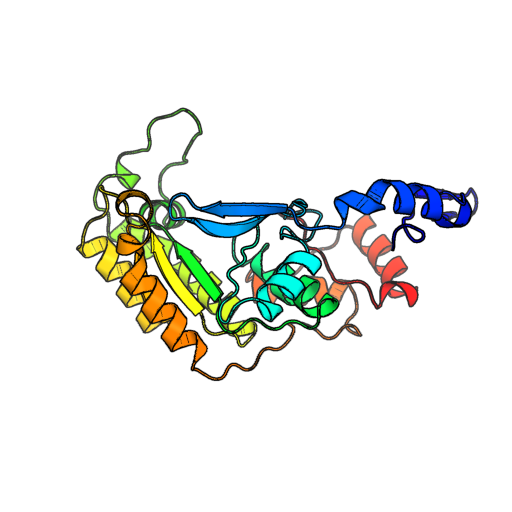. GLY A 1 191 ? 10.555 -16.574 -5.816 1.00 95.00 191 GLY A CA 1
ATOM 1439 C C . GLY A 1 191 ? 9.342 -15.682 -6.084 1.00 95.00 191 GLY A C 1
ATOM 1440 O O . GLY A 1 191 ? 8.240 -16.019 -5.655 1.00 95.00 191 GLY A O 1
ATOM 1441 N N . ALA A 1 192 ? 9.533 -14.513 -6.698 1.00 97.94 192 ALA A N 1
ATOM 1442 C CA . ALA A 1 192 ? 8.450 -13.675 -7.207 1.00 97.94 192 ALA A CA 1
ATOM 1443 C C . ALA A 1 192 ? 8.440 -13.723 -8.738 1.00 97.94 192 ALA A C 1
ATOM 1445 O O . ALA A 1 192 ? 9.498 -13.663 -9.364 1.00 97.94 192 ALA A O 1
ATOM 1446 N N . ARG A 1 193 ? 7.251 -13.780 -9.350 1.00 98.06 193 ARG A N 1
ATOM 1447 C CA . ARG A 1 193 ? 7.141 -13.529 -10.794 1.00 98.06 193 ARG A CA 1
ATOM 1448 C C . ARG A 1 193 ? 7.499 -12.073 -11.069 1.00 98.06 193 ARG A C 1
ATOM 1450 O O . ARG A 1 193 ? 7.289 -11.215 -10.209 1.00 98.06 193 ARG A O 1
ATOM 1457 N N . CYS A 1 194 ? 8.016 -11.782 -12.252 1.00 98.62 194 CYS A N 1
ATOM 1458 C CA . CYS A 1 194 ? 8.404 -10.432 -12.624 1.00 98.62 194 CYS A CA 1
ATOM 1459 C C . CYS A 1 194 ? 7.947 -10.122 -14.046 1.00 98.62 194 CYS A C 1
ATOM 1461 O O . CYS A 1 194 ? 8.089 -10.963 -14.926 1.00 98.62 194 CYS A O 1
ATOM 1463 N N . ALA A 1 195 ? 7.424 -8.917 -14.250 1.00 98.62 195 ALA A N 1
ATOM 1464 C CA . ALA A 1 195 ? 7.047 -8.399 -15.553 1.00 98.62 195 ALA A CA 1
ATOM 1465 C C . ALA A 1 195 ? 7.612 -6.994 -15.746 1.00 98.62 195 ALA A C 1
ATOM 1467 O O . ALA A 1 195 ? 7.671 -6.201 -14.799 1.00 98.62 195 ALA A O 1
ATOM 1468 N N . VAL A 1 196 ? 8.016 -6.674 -16.972 1.00 98.56 196 VAL A N 1
ATOM 1469 C CA . VAL A 1 196 ? 8.364 -5.308 -17.355 1.00 98.56 196 VAL A CA 1
ATOM 1470 C C . VAL A 1 196 ? 7.117 -4.645 -17.913 1.00 98.56 196 VAL A C 1
ATOM 1472 O O . VAL A 1 196 ? 6.292 -5.279 -18.563 1.00 98.56 196 VAL A O 1
ATOM 1475 N N . SER A 1 197 ? 6.958 -3.355 -17.646 1.00 98.50 197 SER A N 1
ATOM 1476 C CA . SER A 1 197 ? 5.854 -2.605 -18.216 1.00 98.50 197 SER A CA 1
ATOM 1477 C C . SER A 1 197 ? 6.283 -1.224 -18.682 1.00 98.50 197 SER A C 1
ATOM 1479 O O . SER A 1 197 ? 7.010 -0.513 -17.987 1.00 98.50 197 SER A O 1
ATOM 1481 N N . THR A 1 198 ? 5.794 -0.857 -19.864 1.00 98.44 198 THR A N 1
ATOM 1482 C CA . THR A 1 198 ? 5.957 0.451 -20.510 1.00 98.44 198 THR A CA 1
ATOM 1483 C C . THR A 1 198 ? 4.618 1.180 -20.638 1.00 98.44 198 THR A C 1
ATOM 1485 O O . THR A 1 198 ? 4.486 2.102 -21.436 1.00 98.44 198 THR A O 1
ATOM 1488 N N . HIS A 1 199 ? 3.622 0.816 -19.821 1.00 97.44 199 HIS A N 1
ATOM 1489 C CA . HIS A 1 199 ? 2.248 1.333 -19.893 1.00 97.44 199 HIS A CA 1
ATOM 1490 C C . HIS A 1 199 ? 2.117 2.859 -19.835 1.00 97.44 199 HIS A C 1
ATOM 1492 O O . HIS A 1 199 ? 1.136 3.422 -20.310 1.00 97.44 199 HIS A O 1
ATOM 1498 N N . TRP A 1 200 ? 3.108 3.548 -19.265 1.00 96.94 200 TRP A N 1
ATOM 1499 C CA . TRP A 1 200 ? 3.164 5.005 -19.312 1.00 96.94 200 TRP A CA 1
ATOM 1500 C C . TRP A 1 200 ? 3.344 5.547 -20.742 1.00 96.94 200 TRP A C 1
ATOM 1502 O O . TRP A 1 200 ? 2.742 6.563 -21.081 1.00 96.94 200 TRP A O 1
ATOM 1512 N N . ALA A 1 201 ? 4.171 4.892 -21.562 1.00 97.00 201 ALA A N 1
ATOM 1513 C CA . ALA A 1 201 ? 4.442 5.283 -22.945 1.00 97.00 201 ALA A CA 1
ATOM 1514 C C . ALA A 1 201 ? 3.465 4.630 -23.934 1.00 97.00 201 ALA A C 1
ATOM 1516 O O . ALA A 1 201 ? 2.995 5.297 -24.852 1.00 97.00 201 ALA A O 1
ATOM 1517 N N . ASP A 1 202 ? 3.147 3.352 -23.712 1.00 97.56 202 ASP A N 1
ATOM 1518 C CA . ASP A 1 202 ? 2.471 2.495 -24.693 1.00 97.56 202 ASP A CA 1
ATOM 1519 C C . ASP A 1 202 ? 1.053 2.073 -24.258 1.00 97.56 202 ASP A C 1
ATOM 1521 O O . ASP A 1 202 ? 0.474 1.155 -24.832 1.00 97.56 202 ASP A O 1
ATOM 1525 N N . GLY A 1 203 ? 0.485 2.705 -23.224 1.00 97.81 203 GLY A N 1
ATOM 1526 C CA . GLY A 1 203 ? -0.872 2.410 -22.750 1.00 97.81 203 GLY A CA 1
ATOM 1527 C C . GLY A 1 203 ? -1.059 0.956 -22.298 1.00 97.81 203 GLY A C 1
ATOM 1528 O O . GLY A 1 203 ? -0.157 0.341 -21.725 1.00 97.81 203 GLY A O 1
ATOM 1529 N N . GLY A 1 204 ? -2.239 0.391 -22.542 1.00 97.69 204 GLY A N 1
ATOM 1530 C CA . GLY A 1 204 ? -2.571 -0.997 -22.224 1.00 97.69 204 GLY A CA 1
ATOM 1531 C C . GLY A 1 204 ? -1.661 -2.015 -22.916 1.00 97.69 204 GLY A C 1
ATOM 1532 O O . GLY A 1 204 ? -1.297 -3.018 -22.299 1.00 97.69 204 GLY A O 1
ATOM 1533 N N . ASP A 1 205 ? -1.208 -1.730 -24.142 1.00 98.25 205 ASP A N 1
ATOM 1534 C CA . ASP A 1 205 ? -0.297 -2.607 -24.891 1.00 98.25 205 ASP A CA 1
ATOM 1535 C C . ASP A 1 205 ? 1.056 -2.757 -24.170 1.00 98.25 205 ASP A C 1
ATOM 1537 O O . ASP A 1 205 ? 1.622 -3.850 -24.099 1.00 98.25 205 ASP A O 1
ATOM 1541 N N . GLY A 1 206 ? 1.533 -1.686 -23.523 1.00 98.31 206 GLY A N 1
ATOM 1542 C CA . GLY A 1 206 ? 2.730 -1.702 -22.674 1.00 98.31 206 GLY A CA 1
ATOM 1543 C C . GLY A 1 206 ? 2.573 -2.455 -21.347 1.00 98.31 206 GLY A C 1
ATOM 1544 O O . GLY A 1 206 ? 3.535 -2.562 -20.578 1.00 98.31 206 GLY A O 1
ATOM 1545 N N . ALA A 1 207 ? 1.375 -2.952 -21.028 1.00 98.25 207 ALA A N 1
ATOM 1546 C CA . ALA A 1 207 ? 1.074 -3.711 -19.813 1.00 98.25 207 ALA A CA 1
ATOM 1547 C C . ALA A 1 207 ? 0.755 -5.191 -20.067 1.00 98.25 207 ALA A C 1
ATOM 1549 O O . ALA A 1 207 ? 0.466 -5.890 -19.100 1.00 98.25 207 ALA A O 1
ATOM 1550 N N . LEU A 1 208 ? 0.812 -5.688 -21.308 1.00 98.44 208 LEU A N 1
ATOM 1551 C CA . LEU A 1 208 ? 0.398 -7.063 -21.626 1.00 98.44 208 LEU A CA 1
ATOM 1552 C C . LEU A 1 208 ? 1.190 -8.122 -20.843 1.00 98.44 208 LEU A C 1
ATOM 1554 O O . LEU A 1 208 ? 0.581 -8.983 -20.215 1.00 98.44 208 LEU A O 1
ATOM 1558 N N . GLU A 1 209 ? 2.523 -8.000 -20.772 1.00 98.44 209 GLU A N 1
ATOM 1559 C CA . GLU A 1 209 ? 3.360 -8.916 -19.973 1.00 98.44 209 GLU A CA 1
ATOM 1560 C C . GLU A 1 209 ? 2.935 -8.914 -18.495 1.00 98.44 209 GLU A C 1
ATOM 1562 O O . GLU A 1 209 ? 2.829 -9.966 -17.862 1.00 98.44 209 GLU A O 1
ATOM 1567 N N . LEU A 1 210 ? 2.660 -7.730 -17.937 1.00 98.69 210 LEU A N 1
ATOM 1568 C CA . LEU A 1 210 ? 2.206 -7.586 -16.556 1.00 98.69 210 LEU A CA 1
ATOM 1569 C C . LEU A 1 210 ? 0.818 -8.198 -16.357 1.00 98.69 210 LEU A C 1
ATOM 1571 O O . LEU A 1 210 ? 0.603 -8.886 -15.361 1.00 98.69 210 LEU A O 1
ATOM 1575 N N . ALA A 1 211 ? -0.110 -7.956 -17.281 1.00 98.44 211 ALA A N 1
ATOM 1576 C CA . ALA A 1 211 ? -1.466 -8.478 -17.219 1.00 98.44 211 ALA A CA 1
ATOM 1577 C C . ALA A 1 211 ? -1.472 -10.012 -17.245 1.00 98.44 211 ALA A C 1
ATOM 1579 O O . ALA A 1 211 ? -2.094 -10.621 -16.375 1.00 98.44 211 ALA A O 1
ATOM 1580 N N . ASP A 1 212 ? -0.724 -10.625 -18.165 1.00 98.50 212 ASP A N 1
ATOM 1581 C CA . ASP A 1 212 ? -0.594 -12.082 -18.258 1.00 98.50 212 ASP A CA 1
ATOM 1582 C C . ASP A 1 212 ? 0.071 -12.661 -17.003 1.00 98.50 212 ASP A C 1
ATOM 1584 O O . ASP A 1 212 ? -0.464 -13.580 -16.385 1.00 98.50 212 ASP A O 1
ATOM 1588 N N . THR A 1 213 ? 1.159 -12.048 -16.530 1.00 98.56 213 THR A N 1
ATOM 1589 C CA . THR A 1 213 ? 1.861 -12.493 -15.313 1.00 98.56 213 THR A CA 1
ATOM 1590 C C . THR A 1 213 ? 0.968 -12.425 -14.069 1.00 98.56 213 THR A C 1
ATOM 1592 O O . THR A 1 213 ? 1.002 -13.315 -13.215 1.00 98.56 213 THR A O 1
ATOM 1595 N N . VAL A 1 214 ? 0.164 -11.364 -13.933 1.00 98.44 214 VAL A N 1
ATOM 1596 C CA . VAL A 1 214 ? -0.794 -11.217 -12.827 1.00 98.44 214 VAL A CA 1
ATOM 1597 C C . VAL A 1 214 ? -1.931 -12.222 -12.961 1.00 98.44 214 VAL A C 1
ATOM 1599 O O . VAL A 1 214 ? -2.336 -12.808 -11.959 1.00 98.44 214 VAL A O 1
ATOM 1602 N N . LYS A 1 215 ? -2.430 -12.448 -14.179 1.00 97.94 215 LYS A N 1
ATOM 1603 C CA . LYS A 1 215 ? -3.481 -13.426 -14.453 1.00 97.94 215 LYS A CA 1
ATOM 1604 C C . LYS A 1 215 ? -3.041 -14.833 -14.056 1.00 97.94 215 LYS A C 1
ATOM 1606 O O . LYS A 1 215 ? -3.763 -15.478 -13.305 1.00 97.94 215 LYS A O 1
ATOM 1611 N N . GLU A 1 216 ? -1.854 -15.257 -14.478 1.00 97.56 216 GLU A N 1
ATOM 1612 C CA . GLU A 1 216 ? -1.259 -16.540 -14.086 1.00 97.56 216 GLU A CA 1
ATOM 1613 C C . GLU A 1 216 ? -1.069 -16.634 -12.567 1.00 97.56 216 GLU A C 1
ATOM 1615 O O . GLU A 1 216 ? -1.411 -17.636 -11.949 1.00 97.56 216 GLU A O 1
ATOM 1620 N N . ALA A 1 217 ? -0.578 -15.570 -11.924 1.00 97.31 217 ALA A N 1
ATOM 1621 C CA . ALA A 1 217 ? -0.408 -15.556 -10.472 1.00 97.31 217 ALA A CA 1
ATOM 1622 C C . ALA A 1 217 ? -1.740 -15.652 -9.699 1.00 97.31 217 ALA A C 1
ATOM 1624 O O . ALA A 1 217 ? -1.739 -16.100 -8.551 1.00 97.31 217 ALA A O 1
ATOM 1625 N N . CYS A 1 218 ? -2.861 -15.236 -10.301 1.00 96.75 218 CYS A N 1
ATOM 1626 C CA . CYS A 1 218 ? -4.200 -15.393 -9.730 1.00 96.75 218 CYS A CA 1
ATOM 1627 C C . CYS A 1 218 ? -4.725 -16.837 -9.814 1.00 96.75 218 CYS A C 1
ATOM 1629 O O . CYS A 1 218 ? -5.670 -17.157 -9.094 1.00 96.75 218 CYS A O 1
ATOM 1631 N N . GLU A 1 219 ? -4.155 -17.689 -10.672 1.00 95.75 219 GLU A N 1
ATOM 1632 C CA . GLU A 1 219 ? -4.519 -19.111 -10.775 1.00 95.75 219 GLU A CA 1
ATOM 1633 C C . GLU A 1 219 ? -3.874 -19.953 -9.663 1.00 95.75 219 GLU A C 1
ATOM 1635 O O . GLU A 1 219 ? -4.388 -21.014 -9.299 1.00 95.75 219 GLU A O 1
ATOM 1640 N N . ASP A 1 220 ? -2.780 -19.462 -9.078 1.00 94.69 220 ASP A N 1
ATOM 1641 C CA . ASP A 1 220 ? -2.130 -20.098 -7.93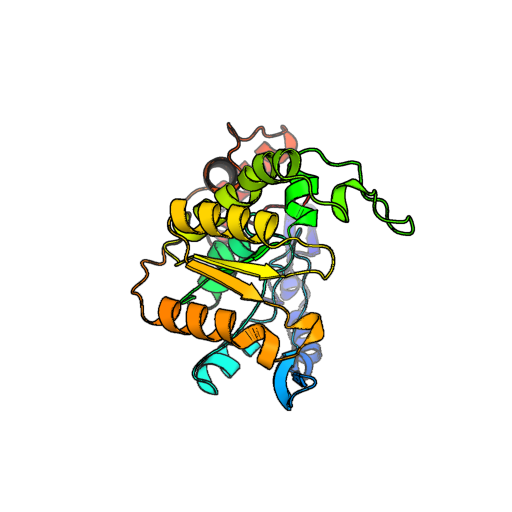9 1.00 94.69 220 ASP A CA 1
ATOM 1642 C C . ASP A 1 220 ? -2.987 -19.990 -6.670 1.00 94.69 220 ASP A C 1
ATOM 1644 O O . ASP A 1 220 ? -3.534 -18.938 -6.326 1.00 94.69 220 ASP A O 1
ATOM 1648 N N . SER A 1 221 ? -3.008 -21.064 -5.881 1.00 93.56 221 SER A N 1
ATOM 1649 C CA . SER A 1 221 ? -3.523 -20.998 -4.514 1.00 93.56 221 SER A CA 1
ATOM 1650 C C . SER A 1 221 ? -2.655 -20.081 -3.650 1.00 93.56 221 SER A C 1
ATOM 1652 O O . SER A 1 221 ? -1.427 -20.108 -3.752 1.00 93.56 221 SER A O 1
ATOM 1654 N N . ASN A 1 222 ? -3.281 -19.342 -2.739 1.00 95.00 222 ASN A N 1
ATOM 1655 C CA . ASN A 1 222 ? -2.593 -18.575 -1.707 1.00 95.00 222 ASN A CA 1
ATOM 1656 C C . ASN A 1 222 ? -3.132 -18.945 -0.314 1.00 95.00 222 ASN A C 1
ATOM 1658 O O . ASN A 1 222 ? -4.244 -19.465 -0.194 1.00 95.00 222 ASN A O 1
ATOM 1662 N N . ASP A 1 223 ? -2.339 -18.708 0.732 1.00 96.12 223 ASP A N 1
ATOM 1663 C CA . ASP A 1 223 ? -2.717 -18.988 2.125 1.00 96.12 223 ASP A CA 1
ATOM 1664 C C . ASP A 1 223 ? -2.768 -17.683 2.917 1.00 96.12 223 ASP A C 1
ATOM 1666 O O . ASP A 1 223 ? -1.952 -17.423 3.797 1.00 96.12 223 ASP A O 1
ATOM 1670 N N . PHE A 1 224 ? -3.700 -16.804 2.541 1.00 98.06 224 PHE A N 1
ATOM 1671 C CA . PHE A 1 224 ? -3.835 -15.499 3.179 1.00 98.06 224 PHE A CA 1
ATOM 1672 C C . PHE A 1 224 ? -4.119 -15.609 4.684 1.00 98.06 224 PHE A C 1
ATOM 1674 O O . PHE A 1 224 ? -5.212 -16.025 5.090 1.00 98.06 224 PHE A O 1
ATOM 1681 N N . GLN A 1 225 ? -3.178 -15.127 5.496 1.00 97.25 225 GLN A N 1
ATOM 1682 C CA . GLN A 1 225 ? -3.265 -15.087 6.957 1.00 97.25 225 GLN A CA 1
ATOM 1683 C C . GLN A 1 225 ? -2.961 -13.684 7.467 1.00 97.25 225 GLN A C 1
ATOM 1685 O O . GLN A 1 225 ? -2.078 -13.016 6.942 1.00 97.25 225 GLN A O 1
ATOM 1690 N N . PHE A 1 226 ? -3.656 -13.225 8.508 1.00 98.06 226 PHE A N 1
ATOM 1691 C CA . PHE A 1 226 ? -3.330 -11.949 9.153 1.00 98.06 226 PHE A CA 1
ATOM 1692 C C . PHE A 1 226 ? -2.039 -12.043 9.976 1.00 98.06 226 PHE A C 1
ATOM 1694 O O . PHE A 1 226 ? -1.755 -13.080 10.570 1.00 98.06 226 PHE A O 1
ATOM 1701 N N . LEU A 1 227 ? -1.293 -10.937 10.084 1.00 97.94 227 LEU A N 1
ATOM 1702 C CA . LEU A 1 227 ? -0.015 -10.893 10.809 1.00 97.94 227 LEU A CA 1
ATOM 1703 C C . LEU A 1 227 ? -0.161 -11.212 12.303 1.00 97.94 227 LEU A C 1
ATOM 1705 O O . LEU A 1 227 ? 0.760 -11.728 12.943 1.00 97.94 227 LEU A O 1
ATOM 1709 N N . TYR A 1 228 ? -1.311 -10.847 12.863 1.00 96.50 228 TYR A N 1
ATOM 1710 C CA . TYR A 1 228 ? -1.643 -11.024 14.266 1.00 96.50 228 TYR A CA 1
ATOM 1711 C C . TYR A 1 228 ? -3.144 -11.315 14.456 1.00 96.50 228 TYR A C 1
ATOM 1713 O O . TYR A 1 228 ? -3.982 -10.830 13.678 1.00 96.50 228 TYR A O 1
ATOM 1721 N N . PRO A 1 229 ? -3.504 -12.084 15.497 1.00 95.00 229 PRO A N 1
ATOM 1722 C CA . PRO A 1 229 ? -4.883 -12.235 15.956 1.00 95.00 229 PRO A CA 1
ATOM 1723 C C . PRO A 1 229 ? -5.353 -10.963 16.694 1.00 95.00 229 PRO A C 1
ATOM 1725 O O . PRO A 1 229 ? -4.525 -10.174 17.153 1.00 95.00 229 PRO A O 1
ATOM 1728 N N . MET A 1 230 ? -6.667 -10.725 16.793 1.00 91.56 230 MET A N 1
ATOM 1729 C CA . MET A 1 230 ? -7.193 -9.488 17.413 1.00 91.56 230 MET A CA 1
ATOM 1730 C C . MET A 1 230 ? -7.024 -9.473 18.934 1.00 91.56 230 MET A C 1
ATOM 1732 O O . MET A 1 230 ? -6.903 -8.414 19.537 1.00 91.56 230 MET A O 1
ATOM 1736 N N . GLU A 1 231 ? -6.937 -10.654 19.532 1.00 91.50 231 GLU A N 1
ATOM 1737 C CA . GLU A 1 231 ? -6.727 -10.881 20.956 1.00 91.50 231 GLU A CA 1
ATOM 1738 C C . GLU A 1 231 ? -5.318 -10.458 21.411 1.00 91.50 231 GLU A C 1
ATOM 1740 O O . GLU A 1 231 ? -5.083 -10.258 22.603 1.00 91.50 231 GLU A O 1
ATOM 1745 N N . MET A 1 232 ? -4.370 -10.306 20.473 1.00 95.06 232 MET A N 1
ATOM 1746 C CA . MET A 1 232 ? -3.016 -9.835 20.768 1.00 95.06 232 MET A CA 1
ATOM 1747 C C . MET A 1 232 ? -3.060 -8.391 21.280 1.00 95.06 232 MET A C 1
ATOM 1749 O O . MET A 1 232 ? -3.697 -7.515 20.685 1.00 95.06 232 MET A O 1
ATOM 1753 N N . LYS A 1 233 ? -2.351 -8.101 22.373 1.00 95.38 233 LYS A N 1
ATOM 1754 C CA . LYS A 1 233 ? -2.384 -6.764 22.982 1.00 95.38 233 LYS A CA 1
ATOM 1755 C C . LYS A 1 233 ? -1.649 -5.731 22.127 1.00 95.38 233 LYS A C 1
ATOM 1757 O O . LYS A 1 233 ? -0.815 -6.068 21.287 1.00 95.38 233 LYS A O 1
ATOM 1762 N N . LEU A 1 234 ? -2.008 -4.455 22.291 1.00 96.75 234 LEU A N 1
ATOM 1763 C CA . LEU A 1 234 ? -1.565 -3.368 21.411 1.00 96.75 234 LEU A CA 1
ATOM 1764 C C . LEU A 1 234 ? -0.039 -3.315 21.281 1.00 96.75 234 LEU A C 1
ATOM 1766 O O . LEU A 1 234 ? 0.475 -3.236 20.166 1.00 96.75 234 LEU A O 1
ATOM 1770 N N . ARG A 1 235 ? 0.687 -3.373 22.401 1.00 97.19 235 ARG A N 1
ATOM 1771 C CA . ARG A 1 235 ? 2.151 -3.284 22.392 1.00 97.19 235 ARG A CA 1
ATOM 1772 C C . ARG A 1 235 ? 2.799 -4.479 21.697 1.00 97.19 235 ARG A C 1
ATOM 1774 O O . ARG A 1 235 ? 3.748 -4.287 20.944 1.00 97.19 235 ARG A O 1
ATOM 1781 N N . GLU A 1 236 ? 2.252 -5.680 21.870 1.00 97.12 236 GLU A N 1
ATOM 1782 C CA . GLU A 1 236 ? 2.721 -6.888 21.177 1.00 97.12 236 GLU A CA 1
ATOM 1783 C C . GLU A 1 236 ? 2.449 -6.828 19.670 1.00 97.12 236 GLU A C 1
ATOM 1785 O O . GLU A 1 236 ? 3.307 -7.206 18.875 1.00 97.12 236 GLU A O 1
ATOM 1790 N N . ARG A 1 237 ? 1.294 -6.287 19.256 1.00 97.38 237 ARG A N 1
ATOM 1791 C CA . ARG A 1 237 ? 0.987 -6.051 17.836 1.00 97.38 237 ARG A CA 1
ATOM 1792 C C . ARG A 1 237 ? 1.968 -5.071 17.206 1.00 97.38 237 ARG A C 1
ATOM 1794 O O . ARG A 1 237 ? 2.476 -5.332 16.120 1.00 97.38 237 ARG A O 1
ATOM 1801 N N . VAL A 1 238 ? 2.260 -3.967 17.892 1.00 98.06 238 VAL A N 1
ATOM 1802 C CA . VAL A 1 238 ? 3.240 -2.967 17.442 1.00 98.06 238 VAL A CA 1
ATOM 1803 C C . VAL A 1 238 ? 4.633 -3.588 17.302 1.00 98.06 238 VAL A C 1
ATOM 1805 O O . VAL A 1 238 ? 5.274 -3.415 16.267 1.00 98.06 238 VAL A O 1
ATOM 1808 N N . GLU A 1 239 ? 5.071 -4.368 18.292 1.00 98.38 239 GLU A N 1
ATOM 1809 C CA . GLU A 1 239 ? 6.335 -5.112 18.257 1.00 98.38 239 GLU A CA 1
ATOM 1810 C C . GLU A 1 239 ? 6.380 -6.104 17.081 1.00 98.38 239 GLU A C 1
ATOM 1812 O O . GLU A 1 239 ? 7.373 -6.179 16.355 1.00 98.38 239 GLU A O 1
ATOM 1817 N N . LYS A 1 240 ? 5.284 -6.840 16.848 1.00 98.38 240 LYS A N 1
ATOM 1818 C CA . LYS A 1 240 ? 5.163 -7.809 15.752 1.00 98.38 240 LYS A CA 1
ATOM 1819 C C . LYS A 1 240 ? 5.255 -7.132 14.385 1.00 98.38 240 LYS A C 1
ATOM 1821 O O . LYS A 1 240 ? 5.995 -7.621 13.533 1.00 98.38 240 LYS A O 1
ATOM 1826 N N . ILE A 1 241 ? 4.551 -6.016 14.183 1.00 98.44 241 ILE A N 1
ATOM 1827 C CA . ILE A 1 241 ? 4.635 -5.225 12.946 1.00 98.44 241 ILE A CA 1
ATOM 1828 C C . ILE A 1 241 ? 6.066 -4.715 12.755 1.00 98.44 241 ILE A C 1
ATOM 1830 O O . ILE A 1 241 ? 6.646 -4.916 11.692 1.00 98.44 241 ILE A O 1
ATOM 1834 N N . ALA A 1 242 ? 6.677 -4.132 13.789 1.00 98.50 242 ALA A N 1
ATOM 1835 C CA . ALA A 1 242 ? 8.030 -3.593 13.694 1.00 98.50 242 ALA A CA 1
ATOM 1836 C C . ALA A 1 242 ? 9.070 -4.658 13.314 1.00 98.50 242 ALA A C 1
ATOM 1838 O O . ALA A 1 242 ? 9.876 -4.444 12.411 1.00 98.50 242 ALA A O 1
ATOM 1839 N N . LYS A 1 243 ? 9.014 -5.832 13.944 1.00 98.25 243 LYS A N 1
ATOM 1840 C CA . LYS A 1 243 ? 9.949 -6.927 13.664 1.00 98.25 243 LYS A CA 1
ATOM 1841 C C . LYS A 1 243 ? 9.731 -7.563 12.299 1.00 98.25 243 LYS A C 1
ATOM 1843 O O . LYS A 1 243 ? 10.683 -7.759 11.555 1.00 98.25 243 LYS A O 1
ATOM 1848 N N . VAL A 1 244 ? 8.485 -7.895 11.969 1.00 98.12 244 VAL A N 1
ATOM 1849 C CA . VAL A 1 244 ? 8.179 -8.698 10.775 1.00 98.12 244 VAL A CA 1
ATOM 1850 C C . VAL A 1 244 ? 8.094 -7.842 9.515 1.00 98.12 244 VAL A C 1
ATOM 1852 O O . VAL A 1 244 ? 8.598 -8.244 8.474 1.00 98.12 244 VAL A O 1
ATOM 1855 N N . VAL A 1 245 ? 7.467 -6.667 9.598 1.00 98.19 245 VAL A N 1
ATOM 1856 C CA . VAL A 1 245 ? 7.235 -5.796 8.436 1.00 98.19 245 VAL A CA 1
ATOM 1857 C C . VAL A 1 245 ? 8.392 -4.824 8.239 1.00 98.19 245 VAL A C 1
ATOM 1859 O O . VAL A 1 245 ? 8.761 -4.552 7.101 1.00 98.19 245 VAL A O 1
ATOM 1862 N N . TYR A 1 246 ? 8.985 -4.292 9.314 1.00 98.06 246 TYR A N 1
ATOM 1863 C CA . TYR A 1 246 ? 10.056 -3.285 9.195 1.00 98.06 246 TYR A CA 1
ATOM 1864 C C . TYR A 1 246 ? 11.460 -3.869 9.334 1.00 98.06 246 TYR A C 1
ATOM 1866 O O . TYR A 1 246 ? 12.416 -3.207 8.944 1.00 98.06 246 TYR A O 1
ATOM 1874 N N . GLY A 1 247 ? 11.599 -5.083 9.874 1.00 97.31 247 GLY A N 1
ATOM 1875 C CA . GLY A 1 247 ? 12.908 -5.661 10.183 1.00 97.31 247 GLY A CA 1
ATOM 1876 C C . GLY A 1 247 ? 13.613 -4.965 11.352 1.00 97.31 247 GLY A C 1
ATOM 1877 O O . GLY A 1 247 ? 14.837 -4.976 11.415 1.00 97.31 247 GLY A O 1
ATOM 1878 N N . ALA A 1 248 ? 12.864 -4.318 12.252 1.00 98.25 248 ALA A N 1
ATOM 1879 C CA . ALA A 1 248 ? 13.430 -3.680 13.437 1.00 98.25 248 ALA A CA 1
ATOM 1880 C C . ALA A 1 248 ? 13.805 -4.718 14.508 1.00 98.25 248 ALA A C 1
ATOM 1882 O O . ALA A 1 248 ? 13.105 -5.715 14.675 1.00 98.25 248 ALA A O 1
ATOM 1883 N N . ASP A 1 249 ? 14.836 -4.439 15.310 1.00 98.12 249 ASP A N 1
ATOM 1884 C CA . ASP A 1 249 ? 15.219 -5.299 16.445 1.00 98.12 249 ASP A CA 1
ATOM 1885 C C . ASP A 1 249 ? 14.156 -5.325 17.563 1.00 98.12 249 ASP A C 1
ATOM 1887 O O . ASP A 1 249 ? 14.050 -6.297 18.315 1.00 98.12 249 ASP A O 1
ATOM 1891 N N . GLY A 1 250 ? 13.345 -4.267 17.666 1.00 97.06 250 GLY A N 1
ATOM 1892 C CA . GLY A 1 250 ? 12.245 -4.133 18.620 1.00 97.06 250 GLY A CA 1
ATOM 1893 C C . GLY A 1 250 ? 11.698 -2.708 18.690 1.00 97.06 250 GLY A C 1
ATOM 1894 O O . GLY A 1 250 ? 12.043 -1.855 17.868 1.00 97.06 250 GLY A O 1
ATOM 1895 N N . VAL A 1 251 ? 10.837 -2.447 19.675 1.00 98.19 251 VAL A N 1
ATOM 1896 C CA . VAL A 1 251 ? 10.174 -1.151 19.872 1.00 98.19 251 VAL A CA 1
ATOM 1897 C C . VAL A 1 251 ? 10.485 -0.573 21.250 1.00 98.19 251 VAL A C 1
ATOM 1899 O O . VAL A 1 251 ? 10.321 -1.225 22.279 1.00 98.19 251 VAL A O 1
ATOM 1902 N N . ALA A 1 252 ? 10.880 0.700 21.276 1.00 97.81 252 ALA A N 1
ATOM 1903 C CA . ALA A 1 252 ? 11.021 1.477 22.502 1.00 97.81 252 ALA A CA 1
ATOM 1904 C C . ALA A 1 252 ? 9.787 2.360 22.727 1.00 97.81 252 ALA A C 1
ATOM 1906 O O . ALA A 1 252 ? 9.311 3.027 21.807 1.00 97.81 252 ALA A O 1
ATOM 1907 N N . TRP A 1 253 ? 9.298 2.399 23.967 1.00 98.12 253 TRP A N 1
ATOM 1908 C CA . TRP A 1 253 ? 8.147 3.208 24.364 1.00 98.12 253 TRP A CA 1
ATOM 1909 C C . TRP A 1 253 ? 8.597 4.357 25.259 1.00 98.12 253 TRP A C 1
ATOM 1911 O O . TRP A 1 253 ? 9.304 4.150 26.243 1.00 98.12 253 TRP A O 1
ATOM 1921 N N . THR A 1 254 ? 8.168 5.579 24.943 1.00 98.50 254 THR A N 1
ATOM 1922 C CA . THR A 1 254 ? 8.291 6.688 25.896 1.00 98.50 254 THR A CA 1
ATOM 1923 C C . THR A 1 254 ? 7.331 6.461 27.070 1.00 98.50 254 THR A C 1
ATOM 1925 O O . THR A 1 254 ? 6.300 5.804 26.887 1.00 98.50 254 THR A O 1
ATOM 1928 N N . PRO A 1 255 ? 7.597 7.031 28.263 1.00 98.25 255 PRO A N 1
ATOM 1929 C CA . PRO A 1 255 ? 6.716 6.850 29.420 1.00 98.25 255 PRO A C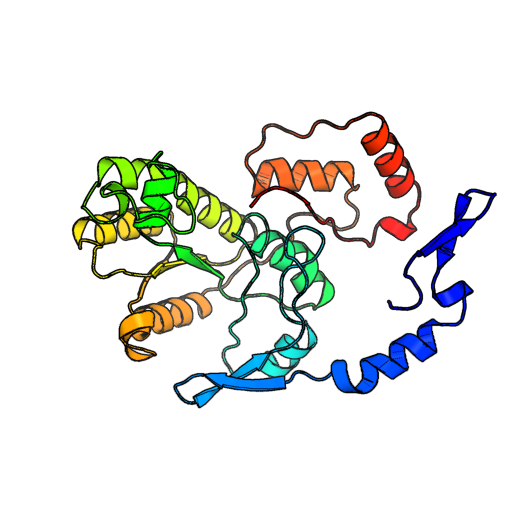A 1
ATOM 1930 C C . PRO A 1 255 ? 5.253 7.231 29.143 1.00 98.25 255 PRO A C 1
ATOM 1932 O O . PRO A 1 255 ? 4.334 6.538 29.571 1.00 98.25 255 PRO A O 1
ATOM 1935 N N . GLU A 1 256 ? 5.028 8.300 28.371 1.00 98.12 256 GLU A N 1
ATOM 1936 C CA . GLU A 1 256 ? 3.684 8.740 27.982 1.00 98.12 256 GLU A CA 1
ATOM 1937 C C . GLU A 1 256 ? 2.985 7.729 27.058 1.00 98.12 256 GLU A C 1
ATOM 1939 O O . GLU A 1 256 ? 1.809 7.414 27.253 1.00 98.12 256 GLU A O 1
ATOM 1944 N N . ALA A 1 257 ? 3.703 7.204 26.060 1.00 98.06 257 ALA A N 1
ATOM 1945 C CA . ALA A 1 257 ? 3.156 6.233 25.120 1.00 98.06 257 ALA A CA 1
ATOM 1946 C C . ALA A 1 257 ? 2.840 4.903 25.817 1.00 98.06 257 ALA A C 1
ATOM 1948 O O . ALA A 1 257 ? 1.782 4.324 25.578 1.00 98.06 257 ALA A O 1
ATOM 1949 N N . GLU A 1 258 ? 3.718 4.444 26.714 1.00 97.94 258 GLU A N 1
ATOM 1950 C CA . GLU A 1 258 ? 3.493 3.219 27.480 1.00 97.94 258 GLU A CA 1
ATOM 1951 C C . GLU A 1 258 ? 2.280 3.351 28.411 1.00 97.94 258 GLU A C 1
ATOM 1953 O O . GLU A 1 258 ? 1.452 2.442 28.469 1.00 97.94 258 GLU A O 1
ATOM 1958 N N . ALA A 1 259 ? 2.137 4.486 29.103 1.00 97.38 259 ALA A N 1
ATOM 1959 C CA . ALA A 1 259 ? 0.984 4.745 29.962 1.00 97.38 259 ALA A CA 1
ATOM 1960 C C . ALA A 1 259 ? -0.333 4.717 29.166 1.00 97.38 259 ALA A C 1
ATOM 1962 O O . ALA A 1 259 ? -1.271 4.025 29.559 1.00 97.38 259 ALA A O 1
ATOM 1963 N N . LYS A 1 260 ? -0.386 5.394 28.009 1.00 95.44 260 LYS A N 1
ATOM 1964 C CA . LYS A 1 260 ? -1.560 5.379 27.117 1.00 95.44 260 LYS A CA 1
ATOM 1965 C C . LYS A 1 260 ? -1.865 3.979 26.582 1.00 95.44 260 LYS A C 1
ATOM 1967 O O . LYS A 1 260 ? -3.023 3.569 26.573 1.00 95.44 260 LYS A O 1
ATOM 1972 N N . ALA A 1 261 ? -0.839 3.237 26.168 1.00 96.44 261 ALA A N 1
ATOM 1973 C CA . ALA A 1 261 ? -1.006 1.876 25.673 1.00 96.44 261 ALA A CA 1
ATOM 1974 C C . ALA A 1 261 ? -1.562 0.941 26.755 1.00 96.44 261 ALA A C 1
ATOM 1976 O O . ALA A 1 261 ? -2.496 0.197 26.476 1.00 96.44 261 ALA A O 1
ATOM 1977 N N . LYS A 1 262 ? -1.067 1.035 27.999 1.00 96.75 262 LYS A N 1
ATOM 1978 C CA . LYS A 1 262 ? -1.611 0.281 29.142 1.00 96.75 262 LYS A CA 1
ATOM 1979 C C . LYS A 1 262 ? -3.083 0.605 29.391 1.00 96.75 262 LYS A C 1
ATOM 1981 O O . LYS A 1 262 ? -3.863 -0.315 29.614 1.00 96.75 262 LYS A O 1
ATOM 1986 N N . THR A 1 263 ? -3.477 1.878 29.299 1.00 93.50 263 THR A N 1
ATOM 1987 C CA . THR A 1 263 ? -4.890 2.268 29.412 1.00 93.50 263 THR A CA 1
ATOM 1988 C C . THR A 1 263 ? -5.737 1.586 28.339 1.00 93.50 263 THR A C 1
ATOM 1990 O O . THR A 1 263 ? -6.754 0.980 28.669 1.00 93.50 263 THR A O 1
ATOM 1993 N N . PHE A 1 264 ? -5.308 1.619 27.072 1.00 93.81 264 PHE A N 1
ATOM 1994 C CA . PHE A 1 264 ? -6.030 0.946 25.987 1.00 93.81 264 PHE A CA 1
ATOM 1995 C C . PHE A 1 264 ? -6.081 -0.574 26.159 1.00 93.81 264 PHE A C 1
ATOM 1997 O O . PHE A 1 264 ? -7.121 -1.172 25.933 1.00 93.81 264 PHE A O 1
ATOM 2004 N N . GLU A 1 265 ? -4.995 -1.202 26.605 1.00 95.62 265 GLU A N 1
ATOM 2005 C CA . GLU A 1 265 ? -4.938 -2.654 26.825 1.00 95.62 265 GLU A CA 1
ATOM 2006 C C . GLU A 1 265 ? -5.807 -3.128 27.999 1.00 95.62 265 GLU A C 1
ATOM 2008 O O . GLU A 1 265 ? -6.221 -4.292 28.013 1.00 95.62 265 GLU A O 1
ATOM 2013 N N . SER A 1 266 ? -6.057 -2.243 28.972 1.00 94.44 266 SER A N 1
ATOM 2014 C CA . SER A 1 266 ? -6.869 -2.516 30.165 1.00 94.44 266 SER A CA 1
ATOM 2015 C C . SER A 1 266 ? -8.377 -2.385 29.931 1.00 94.44 266 SER A C 1
ATOM 2017 O O . SER A 1 266 ? -9.165 -2.904 30.718 1.00 94.44 266 SER A O 1
ATOM 2019 N N . ASP A 1 267 ? -8.779 -1.714 28.850 1.00 90.88 267 ASP A N 1
ATOM 2020 C CA . ASP A 1 267 ? -10.174 -1.510 28.472 1.00 90.88 267 ASP A CA 1
ATOM 2021 C C . ASP A 1 267 ? -10.514 -2.386 27.259 1.00 90.88 267 ASP A C 1
ATOM 2023 O O . ASP A 1 267 ? -10.121 -2.099 26.125 1.00 90.88 267 ASP A O 1
ATOM 2027 N N . GLY A 1 268 ? -11.274 -3.458 27.505 1.00 89.31 268 GLY A N 1
ATOM 2028 C CA . GLY A 1 268 ? -11.610 -4.468 26.498 1.00 89.31 268 GLY A CA 1
ATOM 2029 C C . GLY A 1 268 ? -12.321 -3.922 25.256 1.00 89.31 268 GLY A C 1
ATOM 2030 O O . GLY A 1 268 ? -12.296 -4.566 24.211 1.00 89.31 268 GLY A O 1
ATOM 2031 N N . LYS A 1 269 ? -12.892 -2.707 25.299 1.00 87.88 269 LYS A N 1
ATOM 2032 C CA . LYS A 1 269 ? -13.492 -2.087 24.104 1.00 87.88 269 LYS A CA 1
ATOM 2033 C C . LYS A 1 269 ? -12.479 -1.840 22.978 1.00 87.88 269 LYS A C 1
ATOM 2035 O O . LYS A 1 269 ? -12.874 -1.728 21.820 1.00 87.88 269 LYS A O 1
ATOM 2040 N N . TYR A 1 270 ? -11.188 -1.725 23.302 1.00 90.44 270 TYR A N 1
ATOM 2041 C CA . TYR A 1 270 ? -10.125 -1.507 22.318 1.00 90.44 270 TYR A CA 1
ATOM 2042 C C . TYR A 1 270 ? -9.524 -2.804 21.766 1.00 90.44 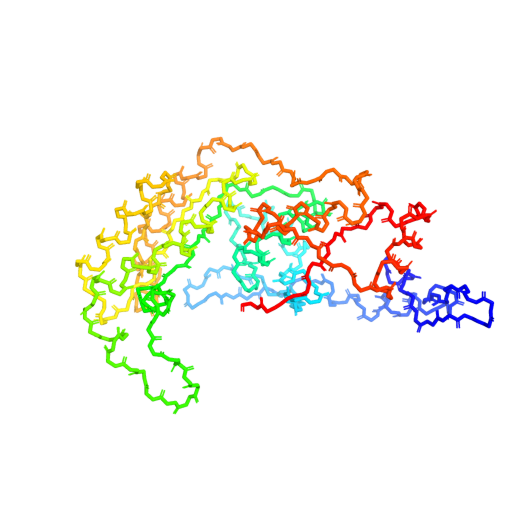270 TYR A C 1
ATOM 2044 O O . TYR A 1 270 ? -8.719 -2.740 20.833 1.00 90.44 270 TYR A O 1
ATOM 2052 N N . ASP A 1 271 ? -9.921 -3.973 22.274 1.00 88.44 271 ASP A N 1
ATOM 2053 C CA . ASP A 1 271 ? -9.418 -5.255 21.767 1.00 88.44 271 ASP A CA 1
ATOM 2054 C C . ASP A 1 271 ? -9.835 -5.475 20.294 1.00 88.44 271 ASP A C 1
ATOM 2056 O O . ASP A 1 271 ? -9.092 -6.061 19.514 1.00 88.44 271 ASP A O 1
ATOM 2060 N N . GLU A 1 272 ? -10.955 -4.892 19.849 1.00 86.81 272 GLU A N 1
ATOM 2061 C CA . GLU A 1 272 ? -11.428 -4.972 18.455 1.00 86.81 272 GLU A CA 1
ATOM 2062 C C . GLU A 1 272 ? -10.766 -3.962 17.489 1.00 86.81 272 GLU A C 1
ATOM 2064 O O . GLU A 1 272 ? -11.026 -3.961 16.277 1.00 86.81 272 GLU A O 1
ATOM 2069 N N . TYR A 1 273 ? -9.915 -3.065 17.992 1.00 92.38 273 TYR A N 1
ATOM 2070 C CA . TYR A 1 273 ? -9.311 -2.009 17.179 1.00 92.38 273 TYR A CA 1
ATOM 2071 C C . TYR A 1 273 ? -8.087 -2.546 16.452 1.00 92.38 273 TYR A C 1
ATOM 2073 O O . TYR A 1 273 ? -7.202 -3.116 17.079 1.00 92.38 273 TYR A O 1
ATOM 2081 N N . ALA A 1 274 ? -7.987 -2.328 15.140 1.00 93.44 274 ALA A N 1
ATOM 2082 C CA . ALA A 1 274 ? -6.774 -2.652 14.394 1.00 93.44 274 ALA A CA 1
ATOM 2083 C C . ALA A 1 274 ? -5.644 -1.646 14.689 1.00 93.44 274 ALA A C 1
ATOM 2085 O O . ALA A 1 274 ? -5.895 -0.487 15.028 1.00 93.44 274 ALA A O 1
ATOM 2086 N N . THR A 1 275 ? -4.393 -2.082 14.547 1.00 95.06 275 THR A N 1
ATOM 2087 C CA . THR A 1 275 ? -3.220 -1.238 14.814 1.00 95.06 275 THR A CA 1
ATOM 2088 C C . THR A 1 275 ? -2.840 -0.444 13.570 1.00 95.06 275 THR A C 1
ATOM 2090 O O . THR A 1 275 ? -2.733 -1.002 12.484 1.00 95.06 275 THR A O 1
ATOM 2093 N N . MET A 1 276 ? -2.617 0.861 13.737 1.00 95.06 276 MET A N 1
ATOM 2094 C CA . MET A 1 276 ? -2.259 1.781 12.658 1.00 95.06 276 MET A CA 1
ATOM 2095 C C . MET A 1 276 ? -0.909 2.424 12.932 1.00 95.06 276 MET A C 1
ATOM 2097 O O . MET A 1 276 ? -0.813 3.369 13.714 1.00 95.06 276 MET A O 1
ATOM 2101 N N . MET A 1 277 ? 0.135 1.923 12.277 1.00 96.94 277 MET A N 1
ATOM 2102 C CA . MET A 1 277 ? 1.476 2.481 12.431 1.00 96.94 277 MET A CA 1
ATOM 2103 C C . MET A 1 277 ? 1.604 3.815 11.688 1.00 96.94 277 MET A C 1
ATOM 2105 O O . MET A 1 277 ? 1.275 3.923 10.502 1.00 96.94 277 MET A O 1
ATOM 2109 N N . VAL A 1 278 ? 2.110 4.832 12.388 1.00 96.44 278 VAL A N 1
ATOM 2110 C CA . VAL A 1 278 ? 2.395 6.164 11.841 1.00 96.44 278 VAL A CA 1
ATOM 2111 C C . VAL A 1 278 ? 3.907 6.362 11.841 1.00 96.44 278 VAL A C 1
ATOM 2113 O O . VAL A 1 278 ? 4.511 6.511 12.900 1.00 96.44 278 VAL A O 1
ATOM 2116 N N . LYS A 1 279 ? 4.523 6.347 10.657 1.00 95.88 279 LYS A N 1
ATOM 2117 C CA . LYS A 1 279 ? 5.968 6.546 10.479 1.00 95.88 279 LYS A CA 1
ATOM 2118 C C . LYS A 1 279 ? 6.279 7.243 9.152 1.00 95.88 279 LYS A C 1
ATOM 2120 O O . LYS A 1 279 ? 5.370 7.477 8.354 1.00 95.88 279 LYS A O 1
ATOM 2125 N N . THR A 1 280 ? 7.551 7.575 8.922 1.00 93.81 280 THR A N 1
ATOM 2126 C CA . THR A 1 280 ? 8.015 8.003 7.591 1.00 93.81 280 THR A CA 1
ATOM 2127 C C . THR A 1 280 ? 7.768 6.902 6.567 1.00 93.81 280 THR A C 1
ATOM 2129 O O . THR A 1 280 ? 7.931 5.724 6.893 1.00 93.81 280 THR A O 1
ATOM 2132 N N . HIS A 1 281 ? 7.373 7.292 5.361 1.00 85.19 281 HIS A N 1
ATOM 2133 C CA . HIS A 1 281 ? 7.432 6.415 4.196 1.00 85.19 281 HIS A CA 1
ATOM 2134 C C . HIS A 1 281 ? 8.852 6.384 3.631 1.00 85.19 281 HIS A C 1
ATOM 2136 O O . HIS A 1 281 ? 9.651 7.269 4.033 1.00 85.19 281 HIS A O 1
#

Foldseek 3Di:
DQQADFDDADPVRHTDTNVNVVCSVVVVVVCVVLVDWDWDADPVRHIDTDHDADDQFQDQQWHDLVVVVVDVVPDPDDDTFGPDACLGNVLSCQAPVCVVSVDDDLADEGEDEQLQLLVQLVDDDDDPPDDDPVSSLADDQNSNVSSLVVVLLSCQSCVLQQHAYEYEHEYDPSDDPVSVVSNCVSCVVSVHHYDYFPCVPVNVVRCPRVVVSVVVSSVDDTDGDRQDDLQDAQQRLVQSSCCRSVVDPGDDDDPVRVVVSVVLRVDCVNSNPTDRHRDDD

pLDDT: mean 96.7, std 2.37, range [85.19, 98.88]

Secondary structure (DSSP, 8-state):
-GGG-EEEE-TTSPEEETTTTT-HHHHHHHHTTTTSPEEEE-TT--EEEE-----TTTS--S--HHHHHHHHHH-S------SS-IIIIIHHIIIIIHHHH----SEEEEEE-HHHHHHHTTPPPP-TTSPPPGGGTS--HHHHHHHHHHHHHHHHHHHHTTPEEEEEEE--TT--HHHHHHHHHHHHHTT-EEEEE-HHHHTTGGGHHHHHHHHHHHHS------SS-TTS-HHHHHHHHHHHHS--S-----HHHHHHHHHHHHSGGGTTPPP------